Protein AF-A0A1F6AHZ8-F1 (afdb_monomer)

Radius of gyration: 19.15 Å; Cα contacts (8 Å, 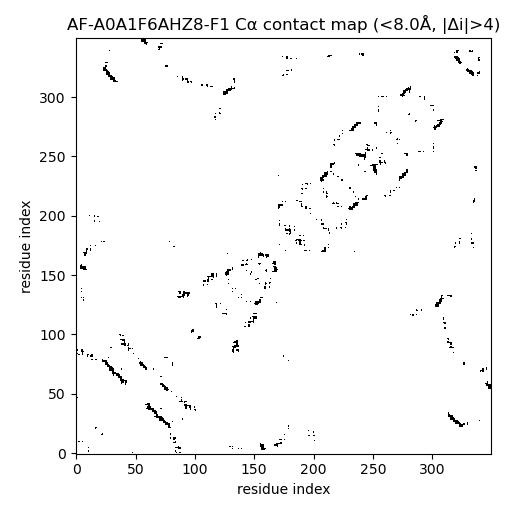|Δi|>4): 782; chains: 1; bounding box: 50×42×53 Å

Mean predicted aligned error: 3.06 Å

Sequence (350 aa):
MIEPFTDIYFQRSKYILEKEGLNPFVRAQVFLRKRPGKIFGVREALTIIETSIDLKIFALSDGDKYRSMETVLLLEGRAQDIIPLETVLLGIISAATTKANDHCDISLRDITRRTRNLVNILSGRPLYYFGARHWHYRNDAEISKAVFRGGAAAASTQVGAAVARQKPVGTIPHSLECVFAWKFGPDQAVVSSTRAFDKWIDKRIPRVALVDFRNKEIDDSLACAEAIKNLWGVRVDTAGENIMQGTKFSRGVSVSGITALRKELNKAGFSQIKIVLSSGFGNKQKLEAFVHAEKKLKMKLFDAVGVGELFSVRAATMDIVGVGANLNSLKPIAKVGREYKPNERLKKMR

Foldseek 3Di:
DCQLLFFVQLVLLLVLCVVVVFKFKFKKFKFFQDDKDFWDQQVVLVVPQDPPFDKWKWAFDGRDTDDHLAGGIIIIHILSRPSRSQLQSQQRRFAGRCCVGVVDHDDLQLLLVLLLLLVVLCVPFAEEEPASSNHNSVCLLSSLVSNVNSPHPAYRGNSSRVNVPHDHADAHDVSSLLSVCVVPNNVCSQQVSLVSCCVPPDPVHARETEQQQALPNQVSQLSNPVNPVRHQAYEFFFDQPDDHPQDDPGGGDALRNLVRSCVSCVVSVNNNHAYEYEHPSSDSVRSNVNSVSCVVVVHRSHRYYYDHDSDDISGMDMWTQWTRNDPVGTDGGTRPPSHDDDDPSIDTPD

pLDDT: mean 96.47, std 3.25, range [69.62, 98.81]

Organism: NCBI:txid1798392

Secondary structure (DSSP, 8-state):
--GGGSBHHHHHHHHHHHHTT---EEEEEEEE-S--EE--SHHHHHHTS-TTS--EEEEPPTT-EE-TT-EEEEEEEEHHHHGGGHHHHHHHHHHHHHHHHH-----HHHHHHHHHHHHHHHTTPPEEE--GGGS-GGGHHHHHHHHHHTT--EESBHHHHHTTT--------HHHHHHHHHHH-GGGHHHHHHHHHHHHS-TTS-EEEE--TTS-HHHHHHHHHHH-TTEEEEEE---TTSBPTT-SS-BSS-HHHHHHHHHHHHHTT-TT-EEEE-SSTT-HHHHHHHHHHHHHHTS---SEEEE--SS----EEEEEEEEESSGGG-EE---TT------TTPEE--

InterPro domains:
  IPR013785 Aldolase-type TIM barrel [G3DSA:3.20.20.70] (110-315)
  IPR022412 Quinolinate phosphoribosyl transferase, N-terminal [PF02749] (7-95)
  IPR036068 Nicotinate phosphoribosyltransferase-like, C-terminal [SSF51690] (117-339)
  IPR037128 Quinolinate phosphoribosyl transferase, N-terminal domain superfamily [G3DSA:3.90.1170.20] (3-90)
  IPR053190 Nicotinate phosphoribosyltransferase-like [PTHR43202] (5-341)

Solvent-accessible surface area (backbone atoms only — not comparable to full-atom values): 17831 Å² total; per-residue (Å²): 137,64,66,52,55,17,41,45,28,35,57,51,40,39,52,44,27,61,77,69,73,54,65,43,22,30,35,32,39,26,27,31,71,50,78,60,47,46,43,26,33,47,70,64,38,53,68,75,56,57,87,87,60,77,50,44,30,30,27,48,56,66,68,40,78,47,52,53,61,39,48,46,32,38,44,35,32,42,40,66,67,54,56,54,44,48,27,45,36,24,0,28,27,6,32,40,22,22,34,75,68,66,77,49,79,92,51,54,68,54,30,18,52,49,37,30,56,50,36,62,71,44,70,84,36,47,37,33,39,60,28,58,29,43,30,42,50,92,47,32,44,63,50,34,47,22,33,45,77,12,58,42,68,43,23,17,16,47,48,27,8,47,71,74,76,45,72,50,47,63,54,64,52,71,63,50,27,42,55,32,18,69,75,67,35,70,93,36,8,52,51,52,41,42,50,45,45,64,73,70,46,64,85,88,54,76,40,37,37,47,25,34,51,78,44,37,40,48,62,45,44,51,52,33,57,73,74,33,95,72,51,46,26,38,33,41,51,32,50,71,87,39,64,27,40,70,44,92,83,47,48,8,65,33,66,60,19,40,48,38,37,47,50,52,35,41,74,75,70,43,65,80,51,36,31,32,42,28,65,68,58,54,37,63,69,62,48,50,50,45,58,52,44,26,65,76,67,73,43,88,62,66,54,33,37,40,29,45,60,59,61,96,64,44,43,37,48,75,43,46,24,21,39,19,90,38,85,93,53,52,39,86,35,46,44,67,96,45,64,75,56,91,52,92,77,44,41,80,77,79

Structure (mmCIF, N/CA/C/O backbone):
data_AF-A0A1F6AHZ8-F1
#
_entry.id   AF-A0A1F6AHZ8-F1
#
loop_
_atom_site.group_PDB
_atom_site.id
_atom_site.type_symbol
_atom_site.label_atom_id
_atom_site.label_alt_id
_atom_site.label_comp_id
_atom_site.label_asym_id
_atom_site.label_entity_id
_atom_site.label_seq_id
_atom_site.pdbx_PDB_ins_code
_atom_site.Cartn_x
_atom_site.Cartn_y
_atom_site.Cartn_z
_atom_site.occupancy
_atom_site.B_iso_or_equiv
_atom_site.auth_seq_id
_atom_site.auth_comp_id
_atom_site.auth_asym_id
_atom_site.auth_atom_id
_atom_site.pdbx_PDB_model_num
ATOM 1 N N . MET A 1 1 ? 7.850 -19.076 -9.937 1.00 69.62 1 MET A N 1
ATOM 2 C CA . MET A 1 1 ? 6.606 -18.934 -9.149 1.00 69.62 1 MET A CA 1
ATOM 3 C C . MET A 1 1 ? 6.833 -17.933 -8.013 1.00 69.62 1 MET A C 1
ATOM 5 O O . MET A 1 1 ? 7.565 -18.242 -7.081 1.00 69.62 1 MET A O 1
ATOM 9 N N . ILE A 1 2 ? 6.278 -16.719 -8.122 1.00 90.75 2 ILE A N 1
ATOM 10 C CA . ILE A 1 2 ? 6.448 -15.622 -7.137 1.00 90.75 2 ILE A CA 1
ATOM 11 C C . ILE A 1 2 ? 5.321 -15.543 -6.093 1.00 90.75 2 ILE A C 1
ATOM 13 O O . ILE A 1 2 ? 5.399 -14.775 -5.135 1.00 90.75 2 ILE A O 1
ATOM 17 N N . GLU A 1 3 ? 4.263 -16.331 -6.284 1.00 93.00 3 GLU A N 1
ATOM 18 C CA . GLU A 1 3 ? 3.013 -16.239 -5.531 1.00 93.00 3 GLU A CA 1
ATOM 19 C C . GLU A 1 3 ? 3.197 -16.302 -4.001 1.00 93.00 3 GLU A C 1
ATOM 21 O O . GLU A 1 3 ? 2.678 -15.407 -3.333 1.00 93.00 3 GLU A O 1
ATOM 26 N N . PRO A 1 4 ? 4.002 -17.214 -3.413 1.00 95.56 4 PRO A N 1
ATOM 27 C CA . PRO A 1 4 ? 4.169 -17.274 -1.955 1.00 95.56 4 PRO A CA 1
ATOM 28 C C . PRO A 1 4 ? 4.782 -16.008 -1.327 1.00 95.56 4 PRO A C 1
ATOM 30 O O . PRO A 1 4 ? 4.584 -15.739 -0.138 1.00 95.56 4 PRO A O 1
ATOM 33 N N . PHE A 1 5 ? 5.514 -15.225 -2.125 1.00 96.88 5 PHE A N 1
ATOM 34 C CA . PHE A 1 5 ? 6.165 -13.971 -1.732 1.00 96.88 5 PHE A CA 1
ATOM 35 C C . PHE A 1 5 ? 5.318 -12.731 -2.032 1.00 96.88 5 PHE A C 1
ATOM 37 O O . PHE A 1 5 ? 5.720 -11.611 -1.726 1.00 96.88 5 PHE A O 1
ATOM 44 N N . THR A 1 6 ? 4.166 -12.918 -2.668 1.00 96.75 6 THR A N 1
ATOM 45 C CA . THR A 1 6 ? 3.251 -11.833 -3.007 1.00 96.75 6 THR A CA 1
ATOM 46 C C . THR A 1 6 ? 2.335 -11.555 -1.825 1.00 96.75 6 THR A C 1
ATOM 48 O O . THR A 1 6 ? 1.862 -12.478 -1.157 1.00 96.75 6 THR A O 1
ATOM 51 N N . ASP A 1 7 ? 2.069 -10.277 -1.562 1.00 97.69 7 ASP A N 1
ATOM 52 C CA . ASP A 1 7 ? 1.113 -9.880 -0.539 1.00 97.69 7 ASP A CA 1
ATOM 53 C C . ASP A 1 7 ? -0.259 -10.529 -0.814 1.00 97.69 7 ASP A C 1
ATOM 55 O O . ASP A 1 7 ? -0.811 -10.419 -1.913 1.00 97.69 7 ASP A O 1
ATOM 59 N N . ILE A 1 8 ? -0.861 -11.173 0.193 1.00 97.62 8 ILE A N 1
ATOM 60 C CA . ILE A 1 8 ? -2.091 -11.968 0.025 1.00 97.62 8 ILE A CA 1
ATOM 61 C C . ILE A 1 8 ? -3.257 -11.159 -0.553 1.00 97.62 8 ILE A C 1
ATOM 63 O O . ILE A 1 8 ? -4.143 -11.703 -1.212 1.00 97.62 8 ILE A O 1
ATOM 67 N N . TYR A 1 9 ? -3.277 -9.846 -0.320 1.00 96.44 9 TYR A N 1
ATOM 68 C CA . TYR A 1 9 ? -4.323 -8.981 -0.847 1.00 96.44 9 TYR A CA 1
ATOM 69 C C . TYR A 1 9 ? -4.266 -8.812 -2.369 1.00 96.44 9 TYR A C 1
ATOM 71 O O . TYR A 1 9 ? -5.313 -8.575 -2.968 1.00 96.44 9 TYR A O 1
ATOM 79 N N . PHE A 1 10 ? -3.115 -9.006 -3.022 1.00 97.88 10 PHE A N 1
ATOM 80 C CA . PHE A 1 10 ? -3.046 -9.028 -4.487 1.00 97.88 10 PHE A CA 1
ATOM 81 C C . PHE A 1 10 ? -3.572 -10.326 -5.077 1.00 97.88 10 PHE A C 1
ATOM 83 O O . PHE A 1 10 ? -4.322 -10.278 -6.048 1.00 97.88 10 PHE A O 1
ATOM 90 N N . GLN A 1 11 ? -3.286 -11.466 -4.444 1.00 96.88 11 GLN A N 1
ATOM 91 C CA . GLN A 1 11 ? -3.883 -12.748 -4.832 1.00 96.88 11 GLN A CA 1
ATOM 92 C C . GLN A 1 11 ? -5.412 -12.696 -4.693 1.00 96.88 11 GLN A C 1
ATOM 94 O O . GLN A 1 11 ? -6.143 -13.045 -5.616 1.00 96.88 11 GLN A O 1
ATOM 99 N N . ARG A 1 12 ? -5.910 -12.160 -3.568 1.00 97.56 12 ARG A N 1
ATOM 100 C CA . ARG A 1 12 ? -7.349 -11.929 -3.356 1.00 97.56 12 ARG A CA 1
ATOM 101 C C . ARG A 1 12 ? -7.937 -10.969 -4.385 1.00 97.56 12 ARG A C 1
ATOM 103 O O . ARG A 1 12 ? -9.046 -11.203 -4.846 1.00 97.56 12 ARG A O 1
ATOM 110 N N . SER A 1 13 ? -7.211 -9.913 -4.752 1.00 98.12 13 SER A N 1
ATOM 111 C CA . SER A 1 13 ? -7.661 -8.958 -5.770 1.00 98.12 13 SER A CA 1
ATOM 112 C C . SER A 1 13 ? -7.769 -9.614 -7.141 1.00 98.12 13 SER A C 1
ATOM 114 O O . SER A 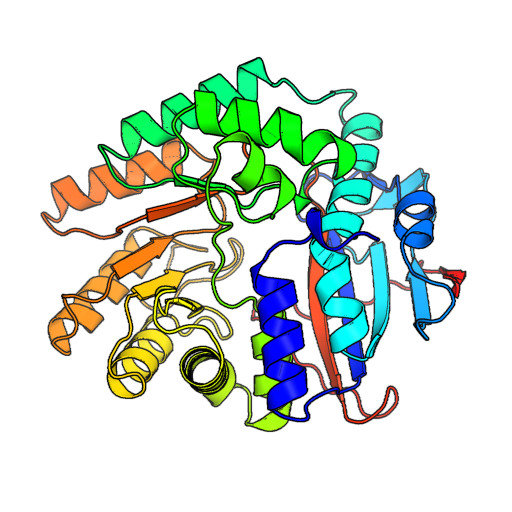1 13 ? -8.799 -9.459 -7.786 1.00 98.12 13 SER A O 1
ATOM 116 N N . LYS A 1 14 ? -6.767 -10.401 -7.555 1.00 98.00 14 LYS A N 1
ATOM 117 C CA . LYS A 1 14 ? -6.824 -11.187 -8.794 1.00 98.00 14 LYS A CA 1
ATOM 118 C C . LYS A 1 14 ? -8.045 -12.110 -8.796 1.00 98.00 14 LYS A C 1
ATOM 120 O O . LYS A 1 14 ? -8.853 -12.033 -9.711 1.00 98.00 14 LYS A O 1
ATOM 125 N N . TYR A 1 15 ? -8.240 -12.873 -7.722 1.00 98.31 15 TYR A N 1
ATOM 126 C CA . TYR A 1 15 ? -9.397 -13.756 -7.569 1.00 98.31 15 TYR A CA 1
ATOM 127 C C . TYR A 1 15 ? -10.744 -13.010 -7.633 1.00 98.31 15 TYR A C 1
ATOM 129 O O . TYR A 1 15 ? -11.668 -13.451 -8.312 1.00 98.31 15 TYR A O 1
ATOM 137 N N . ILE A 1 16 ? -10.873 -11.858 -6.963 1.00 98.75 16 ILE A N 1
ATOM 138 C CA . ILE A 1 16 ? -12.085 -11.022 -7.037 1.00 98.75 16 ILE A CA 1
ATOM 139 C C . ILE A 1 16 ? -12.333 -10.565 -8.478 1.00 98.75 16 ILE A C 1
ATOM 141 O O . ILE A 1 16 ? -13.458 -10.652 -8.962 1.00 98.75 16 ILE A O 1
ATOM 145 N N . LEU A 1 17 ? -11.293 -10.093 -9.165 1.00 98.75 17 LEU A N 1
ATOM 146 C CA . LEU A 1 17 ? -11.380 -9.631 -10.547 1.00 98.75 17 LEU A CA 1
ATOM 147 C C . LEU A 1 17 ? -11.782 -10.758 -11.509 1.00 98.75 17 LEU A C 1
ATOM 149 O O . LEU A 1 17 ? -12.622 -10.536 -12.377 1.00 98.75 17 LEU A O 1
ATOM 153 N N . GLU A 1 18 ? -11.254 -11.969 -11.324 1.00 98.50 18 GLU A N 1
ATOM 154 C CA . GLU A 1 18 ? -11.667 -13.166 -12.068 1.00 98.50 18 GLU A CA 1
ATOM 155 C C . GLU A 1 18 ? -13.155 -13.468 -11.858 1.00 98.50 18 GLU A C 1
ATOM 157 O O . GLU A 1 18 ? -13.894 -13.647 -12.826 1.00 98.50 18 GLU A O 1
ATOM 162 N N . LYS A 1 19 ? -13.622 -13.469 -10.603 1.00 98.69 19 LYS A N 1
ATOM 163 C CA . LYS A 1 19 ? -15.027 -13.754 -10.267 1.00 98.69 19 LYS A CA 1
ATOM 164 C C . LYS A 1 19 ? -16.006 -12.676 -10.724 1.00 98.69 19 LYS A C 1
ATOM 166 O O . LYS A 1 19 ? -17.166 -12.982 -10.981 1.00 98.69 19 LYS A O 1
ATOM 171 N N . GLU A 1 20 ? -15.549 -11.436 -10.839 1.00 98.56 20 GLU A N 1
ATOM 172 C CA . GLU A 1 20 ? -16.330 -10.320 -11.381 1.00 98.56 20 GLU A CA 1
ATOM 173 C C . GLU A 1 20 ? -16.220 -10.201 -12.914 1.00 98.56 20 GLU A C 1
ATOM 175 O O . GLU A 1 20 ? -16.859 -9.334 -13.507 1.00 98.56 20 GLU A O 1
ATOM 180 N N . GLY A 1 21 ? -15.429 -11.055 -13.579 1.00 98.38 21 GLY A N 1
ATOM 181 C CA . GLY A 1 21 ? -15.232 -10.997 -15.031 1.00 98.38 21 GLY A CA 1
ATOM 182 C C . GLY A 1 21 ? -14.520 -9.721 -15.495 1.00 98.38 21 GLY A C 1
ATOM 183 O O . GLY A 1 21 ? -14.748 -9.240 -16.606 1.00 98.38 21 GLY A O 1
ATOM 184 N N . LEU A 1 22 ? -13.676 -9.135 -14.641 1.00 98.69 22 LEU A N 1
ATOM 185 C CA . LEU A 1 22 ? -12.981 -7.876 -14.891 1.00 98.69 22 LEU A CA 1
ATOM 186 C C . LEU A 1 22 ? -11.496 -8.128 -15.146 1.00 98.69 22 LEU A C 1
ATOM 188 O O . LEU A 1 22 ? -10.751 -8.513 -14.250 1.00 98.69 22 LEU A O 1
ATOM 192 N N . ASN A 1 23 ? -11.038 -7.845 -16.363 1.00 98.44 23 ASN A N 1
ATOM 193 C CA . ASN A 1 23 ? -9.611 -7.843 -16.684 1.00 98.44 23 ASN A CA 1
ATOM 194 C C . ASN A 1 23 ? -9.252 -6.716 -17.671 1.00 98.44 23 ASN A C 1
ATOM 196 O O . ASN A 1 23 ? -8.854 -6.994 -18.808 1.00 98.44 23 ASN A O 1
ATOM 200 N N . PRO A 1 24 ? -9.463 -5.436 -17.307 1.00 98.69 24 PRO A N 1
ATOM 201 C CA . PRO A 1 24 ? -9.132 -4.324 -18.192 1.00 98.69 24 PRO A CA 1
ATOM 202 C C . PRO A 1 24 ? -7.620 -4.217 -18.411 1.00 98.69 24 PRO A C 1
ATOM 204 O O . PRO A 1 24 ? -6.821 -4.797 -17.673 1.00 98.69 24 PRO A O 1
ATOM 207 N N . PHE A 1 25 ? -7.228 -3.434 -19.411 1.00 98.75 25 PHE A N 1
ATOM 208 C CA . PHE A 1 25 ? -5.846 -2.999 -19.549 1.00 98.75 25 PHE A CA 1
ATOM 209 C C . PHE A 1 25 ? -5.562 -1.859 -18.577 1.00 98.75 25 PHE A C 1
ATOM 211 O O . PHE A 1 25 ? -6.404 -0.981 -18.376 1.00 98.75 25 PHE A O 1
ATOM 218 N N . VAL A 1 26 ? -4.369 -1.866 -17.995 1.00 98.75 26 VAL A N 1
ATOM 219 C CA . VAL A 1 26 ? -3.900 -0.862 -17.047 1.00 98.75 26 VAL A CA 1
ATOM 220 C C . VAL A 1 26 ? -2.526 -0.355 -17.453 1.00 98.75 26 VAL A C 1
ATOM 222 O O . VAL A 1 26 ? -1.733 -1.089 -18.041 1.00 98.75 26 VAL A O 1
ATOM 225 N N . ARG A 1 27 ? -2.246 0.897 -17.100 1.00 98.69 27 ARG A N 1
ATOM 226 C CA . ARG A 1 27 ? -0.900 1.469 -17.051 1.00 98.69 27 ARG A CA 1
ATOM 227 C C . ARG A 1 27 ? -0.522 1.614 -15.587 1.00 98.69 27 ARG A C 1
ATOM 229 O O . ARG A 1 27 ? -1.188 2.349 -14.858 1.00 98.69 27 ARG A O 1
ATOM 236 N N . ALA A 1 28 ? 0.531 0.927 -15.169 1.00 98.56 28 ALA A N 1
ATOM 237 C CA . ALA A 1 28 ? 1.093 1.021 -13.832 1.00 98.56 28 ALA A CA 1
ATOM 238 C C . ALA A 1 28 ? 2.476 1.665 -13.897 1.00 98.56 28 ALA A C 1
ATOM 240 O O . ALA A 1 28 ? 3.308 1.281 -14.719 1.00 98.56 28 ALA A O 1
ATOM 241 N N . GLN A 1 29 ? 2.720 2.651 -13.040 1.00 98.44 29 GLN A N 1
ATOM 242 C CA . GLN A 1 29 ? 4.010 3.323 -12.933 1.00 98.44 29 GLN A CA 1
ATOM 243 C C . GLN A 1 29 ? 4.694 2.936 -11.626 1.00 98.44 29 GLN A C 1
ATOM 245 O O . GLN A 1 29 ? 4.045 2.847 -10.585 1.00 98.44 29 GLN A O 1
ATOM 250 N N . VAL A 1 30 ? 6.009 2.762 -11.669 1.00 98.56 30 VAL A N 1
ATOM 251 C CA . VAL A 1 30 ? 6.863 2.542 -10.505 1.00 98.56 30 VAL A CA 1
ATOM 252 C C . VAL A 1 30 ? 7.752 3.758 -10.303 1.00 98.56 30 VAL A C 1
ATOM 254 O O . VAL A 1 30 ? 8.338 4.273 -11.253 1.00 98.56 30 VAL A O 1
ATOM 257 N N . PHE A 1 31 ? 7.873 4.212 -9.0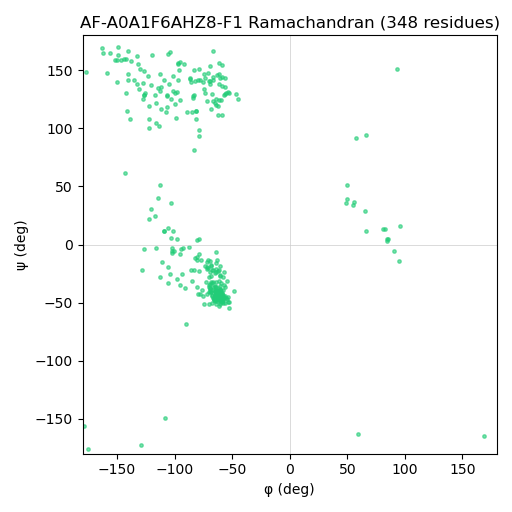61 1.00 97.62 31 PHE A N 1
ATOM 258 C CA . PHE A 1 31 ? 8.700 5.354 -8.671 1.00 97.62 31 PHE A CA 1
ATOM 259 C C . PHE A 1 31 ? 9.238 5.169 -7.252 1.00 97.62 31 PHE A C 1
ATOM 261 O O . PHE A 1 31 ? 8.722 4.373 -6.468 1.00 97.62 31 PHE A O 1
ATOM 268 N N . LEU A 1 32 ? 10.265 5.941 -6.897 1.00 96.12 32 LEU A N 1
ATOM 269 C CA . LEU A 1 32 ? 10.783 6.007 -5.532 1.00 96.12 32 LEU A CA 1
ATOM 270 C C . LEU A 1 32 ? 10.380 7.334 -4.898 1.00 96.12 32 LEU A C 1
ATOM 272 O O . LEU A 1 32 ? 10.613 8.406 -5.457 1.00 96.12 32 LEU A O 1
ATOM 276 N N . ARG A 1 33 ? 9.769 7.279 -3.712 1.00 87.44 33 ARG A N 1
ATOM 277 C CA . ARG A 1 33 ? 9.143 8.462 -3.090 1.00 87.44 33 ARG A CA 1
ATOM 278 C C . ARG A 1 33 ? 10.135 9.520 -2.621 1.00 87.44 33 ARG A C 1
ATOM 280 O O . ARG A 1 33 ? 9.812 10.704 -2.601 1.00 87.44 33 ARG A O 1
ATOM 287 N N . LYS A 1 34 ? 11.311 9.097 -2.162 1.00 89.06 34 LYS A N 1
ATOM 288 C CA . LYS A 1 34 ? 12.288 9.941 -1.464 1.00 89.06 34 LYS A CA 1
ATOM 289 C C . LYS A 1 34 ? 13.700 9.590 -1.905 1.00 89.06 34 LYS A C 1
ATOM 291 O O . LYS A 1 34 ? 13.921 8.508 -2.439 1.00 89.06 34 LYS A O 1
ATOM 296 N N . ARG A 1 35 ? 14.637 10.478 -1.545 1.00 92.50 35 ARG A N 1
ATOM 297 C CA . ARG A 1 35 ? 16.088 10.326 -1.714 1.00 92.50 35 ARG A CA 1
ATOM 298 C C . ARG A 1 35 ? 16.432 10.108 -3.192 1.00 92.50 35 ARG A C 1
ATOM 300 O O . ARG A 1 35 ? 16.424 8.966 -3.628 1.00 92.50 35 ARG A O 1
ATOM 307 N N . PRO A 1 36 ? 16.713 11.155 -3.983 1.00 95.00 36 PRO A N 1
ATOM 308 C CA . PRO A 1 36 ? 17.213 10.960 -5.345 1.00 95.00 36 PRO A CA 1
ATOM 309 C C . PRO A 1 36 ? 18.520 10.151 -5.333 1.00 95.00 36 PRO A C 1
ATOM 311 O O . PRO A 1 36 ? 19.234 10.118 -4.324 1.00 95.00 36 PRO A O 1
ATOM 314 N N . GLY A 1 37 ? 18.817 9.458 -6.427 1.00 97.12 37 GLY A N 1
ATOM 315 C CA . GLY A 1 37 ? 19.952 8.538 -6.506 1.00 97.12 37 GLY A CA 1
ATOM 316 C C . GLY A 1 37 ? 20.073 7.903 -7.883 1.00 97.12 37 GLY A C 1
ATOM 317 O O . GLY A 1 37 ? 19.583 8.461 -8.861 1.00 97.12 37 GLY A O 1
ATOM 318 N N . LYS A 1 38 ? 20.717 6.741 -7.962 1.00 98.19 38 LYS A N 1
ATOM 319 C CA . LYS A 1 38 ? 20.752 5.890 -9.158 1.00 98.19 38 LYS A CA 1
ATOM 320 C C . LYS A 1 38 ? 19.841 4.677 -8.979 1.00 98.19 38 LYS A C 1
ATOM 322 O O . LYS A 1 38 ? 19.817 4.112 -7.892 1.00 98.19 38 LYS A O 1
ATOM 327 N N . ILE A 1 39 ? 19.089 4.288 -10.000 1.00 98.25 39 ILE A N 1
ATOM 328 C CA . ILE A 1 39 ? 18.200 3.121 -9.941 1.00 98.25 39 ILE A CA 1
ATOM 329 C C . ILE A 1 39 ? 19.000 1.831 -10.148 1.00 98.25 39 ILE A C 1
ATOM 331 O O . ILE A 1 39 ? 19.921 1.811 -10.957 1.00 98.25 39 ILE A O 1
ATOM 335 N N . PHE A 1 40 ? 18.667 0.764 -9.424 1.00 98.25 40 PHE A N 1
ATOM 336 C CA . PHE A 1 40 ? 19.261 -0.563 -9.612 1.00 98.25 40 PHE A CA 1
ATOM 337 C C . PHE A 1 40 ? 18.225 -1.669 -9.392 1.00 98.25 40 PHE A C 1
ATOM 339 O O . PHE A 1 40 ? 17.227 -1.465 -8.697 1.00 98.25 40 PHE A O 1
ATOM 346 N N . GLY A 1 41 ? 18.501 -2.857 -9.934 1.00 97.62 41 GLY A N 1
ATOM 347 C CA . GLY A 1 41 ? 17.644 -4.033 -9.800 1.00 97.62 41 GLY A CA 1
ATOM 348 C C . GLY A 1 41 ? 16.509 -4.080 -10.818 1.00 97.62 41 GLY A C 1
ATOM 349 O O . GLY A 1 41 ? 15.696 -4.993 -10.753 1.00 97.62 41 GLY A O 1
ATOM 350 N N . VAL A 1 42 ? 16.446 -3.149 -11.777 1.00 97.75 42 VAL A N 1
ATOM 351 C CA . VAL A 1 42 ? 15.427 -3.160 -12.835 1.00 97.75 42 VAL A CA 1
ATOM 352 C C . VAL A 1 42 ? 15.586 -4.414 -13.682 1.00 97.75 42 VAL A C 1
ATOM 354 O O . VAL A 1 42 ? 14.610 -5.119 -13.903 1.00 97.75 42 VAL A O 1
ATOM 357 N N . ARG A 1 43 ? 16.813 -4.750 -14.105 1.00 96.38 43 ARG A N 1
ATOM 358 C CA . ARG A 1 43 ? 17.055 -5.953 -14.918 1.00 96.38 43 ARG A CA 1
ATOM 359 C C . ARG A 1 43 ? 16.605 -7.231 -14.213 1.00 96.38 43 ARG A C 1
ATOM 361 O O . ARG A 1 43 ? 15.911 -8.033 -14.825 1.00 96.38 43 ARG A O 1
ATOM 368 N N . GLU A 1 44 ? 16.952 -7.401 -12.937 1.00 97.12 44 GLU A N 1
ATOM 369 C CA . GLU A 1 44 ? 16.495 -8.549 -12.139 1.00 97.12 44 GLU A CA 1
ATOM 370 C C . GLU A 1 44 ? 14.973 -8.527 -11.939 1.00 97.12 44 GLU A C 1
ATOM 372 O O . GLU A 1 44 ? 14.313 -9.552 -12.054 1.00 97.12 44 GLU A O 1
ATOM 377 N N . ALA A 1 45 ? 14.378 -7.359 -11.703 1.00 96.75 45 ALA A N 1
ATOM 378 C CA . ALA A 1 45 ? 12.937 -7.240 -11.519 1.00 96.75 45 ALA A CA 1
ATOM 379 C C . ALA A 1 45 ? 12.132 -7.554 -12.791 1.00 96.75 45 ALA A C 1
ATOM 381 O O . ALA A 1 45 ? 10.960 -7.906 -12.699 1.00 96.75 45 ALA A O 1
ATOM 382 N N . LEU A 1 46 ? 12.734 -7.456 -13.978 1.00 95.56 46 LEU A N 1
ATOM 383 C CA . LEU A 1 46 ? 12.086 -7.869 -15.223 1.00 95.56 46 LEU A CA 1
ATOM 384 C C . LEU A 1 46 ? 12.199 -9.378 -15.481 1.00 95.56 46 LEU A C 1
ATOM 386 O O . LEU A 1 46 ? 11.354 -9.921 -16.187 1.00 95.56 46 LEU A O 1
ATOM 390 N N . THR A 1 47 ? 13.176 -10.082 -14.895 1.00 93.69 47 THR A N 1
ATOM 391 C CA . THR A 1 47 ? 13.353 -11.533 -15.127 1.00 93.69 47 THR A CA 1
ATOM 392 C C . THR A 1 47 ? 12.296 -12.382 -14.423 1.00 93.69 47 THR A C 1
ATOM 394 O O . THR A 1 47 ? 12.091 -13.533 -14.799 1.00 93.69 47 THR A O 1
ATOM 397 N N . ILE A 1 48 ? 11.602 -11.828 -13.421 1.00 91.38 48 ILE A N 1
ATOM 398 C CA . ILE A 1 48 ? 10.483 -12.507 -12.749 1.00 91.38 48 ILE A CA 1
ATOM 399 C C . ILE A 1 48 ? 9.184 -12.480 -13.567 1.00 91.38 48 ILE A C 1
ATOM 401 O O . ILE A 1 48 ? 8.239 -13.184 -13.214 1.00 91.38 48 ILE A O 1
ATOM 405 N N . ILE A 1 49 ? 9.111 -11.649 -14.611 1.00 92.12 49 ILE A N 1
ATOM 406 C CA . ILE A 1 49 ? 7.930 -11.528 -15.465 1.00 92.12 49 ILE A CA 1
ATOM 407 C C . ILE A 1 49 ? 7.972 -12.673 -16.470 1.00 92.12 49 ILE A C 1
ATOM 409 O O . ILE A 1 49 ? 8.867 -12.739 -17.312 1.00 92.12 49 ILE A O 1
ATOM 413 N N . GLU A 1 50 ? 7.003 -13.580 -16.379 1.00 85.94 50 GLU A N 1
ATOM 414 C CA . GLU A 1 50 ? 6.932 -14.735 -17.270 1.00 85.94 50 GLU A CA 1
ATOM 415 C C . GLU A 1 50 ? 6.802 -14.297 -18.737 1.00 85.94 50 GLU A C 1
ATOM 417 O O . GLU A 1 50 ? 6.136 -13.314 -19.086 1.00 85.94 50 GLU A O 1
ATOM 422 N N . THR A 1 51 ? 7.445 -15.045 -19.632 1.00 82.81 51 THR A N 1
ATOM 423 C CA . THR A 1 51 ? 7.425 -14.759 -21.073 1.00 82.81 51 THR A CA 1
ATOM 424 C C . THR A 1 51 ? 6.025 -14.905 -21.670 1.00 82.81 51 THR A C 1
ATOM 426 O O . THR A 1 51 ? 5.718 -14.230 -22.646 1.00 82.81 51 THR A O 1
ATOM 429 N N . SER A 1 52 ? 5.152 -15.705 -21.057 1.00 83.06 52 SER A N 1
ATOM 430 C CA . SER A 1 52 ? 3.736 -15.858 -21.419 1.00 83.06 52 SER A CA 1
ATOM 431 C C . SER A 1 52 ? 2.890 -14.605 -21.162 1.00 83.06 52 SER A C 1
ATOM 433 O O . SER A 1 52 ? 1.838 -14.452 -21.776 1.00 83.06 52 SER A O 1
ATOM 435 N N . ILE A 1 53 ? 3.331 -13.705 -20.278 1.00 89.06 53 ILE A N 1
ATOM 436 C CA . ILE A 1 53 ? 2.580 -12.500 -19.923 1.00 89.06 53 ILE A CA 1
ATOM 437 C C . ILE A 1 53 ? 2.879 -11.393 -20.936 1.00 89.06 53 ILE A C 1
ATOM 439 O O . ILE A 1 53 ? 4.000 -10.887 -20.990 1.00 89.06 53 ILE A O 1
ATOM 443 N N . ASP A 1 54 ? 1.878 -10.981 -21.710 1.00 92.44 54 ASP A N 1
ATOM 444 C CA . ASP A 1 54 ? 2.005 -9.900 -22.692 1.00 92.44 54 ASP A CA 1
ATOM 445 C C . ASP A 1 54 ? 1.943 -8.512 -22.025 1.00 92.44 54 ASP A C 1
ATOM 447 O O . ASP A 1 54 ? 0.865 -7.960 -21.786 1.00 92.44 54 ASP A O 1
ATOM 451 N N . LEU A 1 55 ? 3.117 -7.958 -21.697 1.00 95.62 55 LEU A N 1
ATOM 452 C CA . LEU A 1 55 ? 3.277 -6.609 -21.145 1.00 95.62 55 LEU A CA 1
ATOM 453 C C . LEU A 1 55 ? 4.156 -5.746 -22.050 1.00 95.62 55 LEU A C 1
ATOM 455 O O . LEU A 1 55 ? 5.243 -6.170 -22.450 1.00 95.62 55 LEU A O 1
ATOM 459 N N . LYS A 1 56 ? 3.752 -4.487 -22.249 1.00 97.69 56 LYS A N 1
ATOM 460 C CA . LYS A 1 56 ? 4.659 -3.427 -22.707 1.00 97.69 56 LYS A CA 1
ATOM 461 C C . LYS A 1 56 ? 5.410 -2.869 -21.511 1.00 97.69 56 LYS A C 1
ATOM 463 O O . LYS A 1 56 ? 4.795 -2.492 -20.511 1.00 97.69 56 LYS A O 1
ATOM 468 N N . ILE A 1 57 ? 6.733 -2.808 -21.617 1.00 98.06 57 ILE A N 1
ATOM 469 C CA . ILE A 1 57 ? 7.597 -2.440 -20.494 1.00 98.06 57 ILE A CA 1
ATOM 470 C C . ILE A 1 57 ? 8.524 -1.313 -20.920 1.00 98.06 57 ILE A C 1
ATOM 472 O O . ILE A 1 57 ? 9.283 -1.453 -21.878 1.00 98.06 57 ILE A O 1
ATOM 476 N N . PHE A 1 58 ? 8.516 -0.216 -20.166 1.00 98.50 58 PHE A N 1
ATOM 477 C CA . PHE A 1 58 ? 9.441 0.900 -20.352 1.00 98.50 58 PHE A CA 1
ATOM 478 C C . PHE A 1 58 ? 10.158 1.187 -19.044 1.00 98.50 58 PHE A C 1
ATOM 480 O O . PHE A 1 58 ? 9.502 1.321 -18.019 1.00 98.50 58 PHE A O 1
ATOM 487 N N . ALA A 1 59 ? 11.481 1.306 -19.044 1.00 98.44 59 ALA A N 1
ATOM 488 C CA . ALA A 1 59 ? 12.218 1.527 -17.804 1.00 98.44 59 ALA A CA 1
ATOM 489 C C . ALA A 1 59 ? 13.456 2.405 -17.987 1.00 98.44 59 ALA A C 1
ATOM 491 O O . ALA A 1 59 ? 14.003 2.533 -19.084 1.00 98.44 59 ALA A O 1
ATOM 492 N N . LEU A 1 60 ? 13.918 2.995 -16.889 1.00 98.44 60 LEU A N 1
ATOM 493 C CA . LEU A 1 60 ? 15.301 3.438 -16.777 1.00 98.44 60 LEU A CA 1
ATOM 494 C C . LEU A 1 60 ? 16.226 2.214 -16.718 1.00 98.44 60 LEU A C 1
ATOM 496 O O . LEU A 1 60 ? 15.826 1.128 -16.298 1.00 98.44 60 LEU A O 1
ATOM 500 N N . SER A 1 61 ? 17.471 2.384 -17.152 1.00 97.88 61 SER A N 1
ATOM 501 C CA . SER A 1 61 ? 18.503 1.352 -17.032 1.00 97.88 61 SER A CA 1
ATOM 502 C C . SER A 1 61 ? 19.143 1.387 -15.645 1.00 97.88 61 SER A C 1
ATOM 504 O O . SER A 1 61 ? 19.259 2.450 -15.034 1.00 97.88 61 SER A O 1
ATOM 506 N N . ASP A 1 62 ? 19.604 0.235 -15.153 1.00 98.25 62 ASP A N 1
ATOM 507 C CA . ASP A 1 62 ? 20.395 0.191 -13.919 1.00 98.25 62 ASP A CA 1
ATOM 508 C C . ASP A 1 62 ? 21.599 1.149 -14.024 1.00 98.25 62 ASP A C 1
ATOM 510 O O . ASP A 1 62 ? 22.323 1.154 -15.020 1.00 98.25 62 ASP A O 1
ATOM 514 N N . GLY A 1 63 ? 21.797 1.982 -13.001 1.00 98.12 63 GLY A N 1
ATOM 515 C CA . GLY A 1 63 ? 22.792 3.055 -12.958 1.00 98.12 63 GLY A CA 1
ATOM 516 C C . GLY A 1 63 ? 22.274 4.443 -13.363 1.00 98.12 63 GLY A C 1
ATOM 517 O O . GLY A 1 63 ? 22.935 5.439 -13.044 1.00 98.12 63 GLY A O 1
ATOM 518 N N . ASP A 1 64 ? 21.097 4.547 -13.989 1.00 98.44 64 ASP A N 1
ATOM 519 C CA . ASP A 1 64 ? 20.496 5.835 -14.352 1.00 98.44 64 ASP A CA 1
ATOM 520 C C . ASP A 1 64 ? 20.091 6.635 -13.112 1.00 98.44 64 ASP A C 1
ATOM 522 O O . ASP A 1 64 ? 19.558 6.100 -12.139 1.00 98.44 64 ASP A O 1
ATOM 526 N N . LYS A 1 65 ? 20.289 7.958 -13.151 1.00 98.19 65 LYS A N 1
ATOM 527 C CA . LYS A 1 65 ? 19.831 8.848 -12.074 1.00 98.19 65 LYS A CA 1
ATOM 528 C C . LYS A 1 65 ? 18.301 8.946 -12.060 1.00 98.19 65 LYS A C 1
ATOM 530 O O . LYS A 1 65 ? 17.705 9.098 -13.126 1.00 98.19 65 LYS A O 1
ATOM 535 N N . TYR A 1 66 ? 17.697 8.969 -10.875 1.00 97.81 66 TYR A N 1
ATOM 536 C CA . TYR A 1 66 ? 16.278 9.264 -10.662 1.00 97.81 66 TYR A CA 1
ATOM 537 C C . TYR A 1 66 ? 16.085 10.396 -9.639 1.00 97.81 66 TYR A C 1
ATOM 539 O O . TYR A 1 66 ? 16.870 10.560 -8.695 1.00 97.81 66 TYR A O 1
ATOM 547 N N . ARG A 1 67 ? 15.012 11.169 -9.806 1.00 96.62 67 ARG A N 1
ATOM 548 C CA . ARG A 1 67 ? 14.503 12.162 -8.852 1.00 96.62 67 ARG A CA 1
ATOM 549 C C . ARG A 1 67 ? 13.373 11.563 -8.015 1.00 96.62 67 ARG A C 1
ATOM 551 O O . ARG A 1 67 ? 12.684 10.642 -8.443 1.00 96.62 67 ARG A O 1
ATOM 558 N N . SER A 1 68 ? 13.148 12.103 -6.817 1.00 94.12 68 SER A N 1
ATOM 559 C CA . SER A 1 68 ? 11.993 11.714 -5.996 1.00 94.12 68 SER A CA 1
ATOM 560 C C . SER A 1 68 ? 10.702 11.842 -6.806 1.00 94.12 68 SER A C 1
ATOM 562 O O . SER A 1 68 ? 10.449 12.894 -7.391 1.00 94.12 68 SER A O 1
ATOM 564 N N . MET A 1 69 ? 9.880 10.793 -6.795 1.00 93.44 69 MET A N 1
ATOM 565 C CA . MET A 1 69 ? 8.609 10.706 -7.521 1.00 93.44 69 MET A CA 1
ATOM 566 C C . MET A 1 69 ? 8.727 10.706 -9.056 1.00 93.44 69 MET A C 1
ATOM 568 O O . MET A 1 69 ? 7.707 10.856 -9.725 1.00 93.44 69 MET A O 1
ATOM 572 N N . GLU A 1 70 ? 9.927 10.549 -9.619 1.00 96.56 70 GLU A N 1
ATOM 573 C CA . GLU A 1 70 ? 10.113 10.288 -11.050 1.00 96.56 70 GLU A CA 1
ATOM 574 C C . GLU A 1 70 ? 9.722 8.838 -11.358 1.00 96.56 70 GLU A C 1
ATOM 576 O O . GLU A 1 70 ? 10.135 7.917 -10.649 1.00 96.56 70 GLU A O 1
ATOM 581 N N . THR A 1 71 ? 8.940 8.631 -12.419 1.00 98.25 71 THR A N 1
ATOM 582 C CA . THR A 1 71 ? 8.632 7.288 -12.922 1.00 98.25 71 THR A CA 1
ATOM 583 C C . THR A 1 71 ? 9.913 6.636 -13.427 1.00 98.25 71 THR A C 1
ATOM 585 O O . THR A 1 71 ? 10.560 7.173 -14.321 1.00 98.25 71 THR A O 1
ATOM 588 N N . VAL A 1 72 ? 10.276 5.482 -12.870 1.00 98.44 72 VAL A N 1
ATOM 589 C CA . VAL A 1 72 ? 11.479 4.718 -13.244 1.00 98.44 72 VAL A CA 1
ATOM 590 C C . VAL A 1 72 ? 11.160 3.468 -14.059 1.00 98.44 72 VAL A C 1
ATOM 592 O O . VAL A 1 72 ? 12.036 2.941 -14.738 1.00 98.44 72 VAL A O 1
ATOM 595 N N . LEU A 1 73 ? 9.916 2.993 -13.996 1.00 98.50 73 LEU A N 1
ATOM 596 C CA . LEU A 1 73 ? 9.417 1.843 -14.744 1.00 98.50 73 LEU A CA 1
ATOM 597 C C . LEU A 1 73 ? 7.919 2.030 -15.010 1.00 98.50 73 LEU A C 1
ATOM 599 O O . LEU A 1 73 ? 7.182 2.506 -14.151 1.00 98.50 73 LEU A O 1
ATOM 603 N N . LEU A 1 74 ? 7.481 1.660 -16.205 1.00 98.38 74 LEU A N 1
ATOM 604 C CA . LEU A 1 74 ? 6.104 1.679 -16.667 1.00 98.38 74 LEU A CA 1
ATOM 605 C C . LEU A 1 74 ? 5.755 0.289 -17.199 1.00 98.38 74 LEU A C 1
ATOM 607 O O . LEU A 1 74 ? 6.482 -0.256 -18.032 1.00 98.38 74 LEU A O 1
ATOM 611 N N . LEU A 1 75 ? 4.646 -0.260 -16.719 1.00 98.38 75 LEU A N 1
ATOM 612 C CA . LEU A 1 75 ? 4.080 -1.530 -17.156 1.00 98.38 75 LEU A CA 1
ATOM 613 C C . LEU A 1 75 ? 2.705 -1.263 -17.760 1.00 98.38 75 LEU A C 1
ATOM 615 O O . LEU A 1 75 ? 1.866 -0.623 -17.123 1.00 98.38 75 LEU A O 1
ATOM 619 N N . GLU A 1 76 ? 2.458 -1.765 -18.964 1.00 98.50 76 GLU A N 1
ATOM 620 C CA . GLU A 1 76 ? 1.137 -1.715 -19.585 1.00 98.50 76 GLU A CA 1
ATOM 621 C C . GLU A 1 76 ? 0.690 -3.103 -20.029 1.00 98.50 76 GLU A C 1
ATOM 623 O O . GLU A 1 76 ? 1.413 -3.800 -20.737 1.00 98.50 76 GLU A O 1
ATOM 628 N N . GLY A 1 77 ? -0.513 -3.500 -19.629 1.00 98.12 77 GLY A N 1
ATOM 629 C CA . GLY A 1 77 ? -1.031 -4.840 -19.884 1.00 98.12 77 GLY A CA 1
ATOM 630 C C . GLY A 1 77 ? -2.303 -5.108 -19.096 1.00 98.12 77 GLY A C 1
ATOM 631 O O . GLY A 1 77 ? -2.938 -4.179 -18.597 1.00 98.12 77 GLY A O 1
ATOM 632 N N . ARG A 1 78 ? -2.707 -6.372 -18.996 1.00 98.31 78 ARG A N 1
ATOM 633 C CA . ARG A 1 78 ? -3.921 -6.763 -18.270 1.00 98.31 78 ARG A CA 1
ATOM 634 C C . ARG A 1 78 ? -3.754 -6.574 -16.759 1.00 98.31 78 ARG A C 1
ATOM 636 O O . ARG A 1 78 ? -2.709 -6.878 -16.186 1.00 98.31 78 ARG A O 1
ATOM 643 N N . ALA A 1 79 ? -4.811 -6.106 -16.096 1.00 98.38 79 ALA A N 1
ATOM 644 C CA . ALA A 1 79 ? -4.807 -5.851 -14.656 1.00 98.38 79 ALA A CA 1
ATOM 645 C C . ALA A 1 79 ? -4.421 -7.095 -13.839 1.00 98.38 79 ALA A C 1
ATOM 647 O O . ALA A 1 79 ? -3.605 -7.003 -12.923 1.00 98.38 79 ALA A O 1
ATOM 648 N N . GLN A 1 80 ? -4.979 -8.258 -14.186 1.00 97.56 80 GLN A N 1
ATOM 649 C CA . GLN A 1 80 ? -4.741 -9.509 -13.457 1.00 97.56 80 GLN A CA 1
ATOM 650 C C . GLN A 1 80 ? -3.304 -10.037 -13.591 1.00 97.56 80 GLN A C 1
ATOM 652 O O . GLN A 1 80 ? -2.881 -10.838 -12.755 1.00 97.56 80 GLN A O 1
ATOM 657 N N . ASP A 1 81 ? -2.560 -9.554 -14.586 1.00 96.94 81 ASP A N 1
ATOM 658 C CA . ASP A 1 81 ? -1.167 -9.922 -14.825 1.00 96.94 81 ASP A CA 1
ATOM 659 C C . ASP A 1 81 ? -0.194 -8.992 -14.095 1.00 96.94 81 ASP A C 1
ATOM 661 O O . ASP A 1 81 ? 0.814 -9.442 -13.563 1.00 96.94 81 ASP A O 1
ATOM 665 N N . ILE A 1 82 ? -0.506 -7.693 -14.022 1.00 97.50 82 ILE A N 1
ATOM 666 C CA . ILE A 1 82 ? 0.360 -6.691 -13.380 1.00 97.50 82 ILE A CA 1
ATOM 667 C C . ILE A 1 82 ? 0.211 -6.701 -11.855 1.00 97.50 82 ILE A C 1
ATOM 669 O O . ILE A 1 82 ? 1.208 -6.617 -11.138 1.00 97.50 82 ILE A O 1
ATOM 673 N N . ILE A 1 83 ? -1.020 -6.799 -11.342 1.00 97.31 83 ILE A N 1
ATOM 674 C CA . ILE A 1 83 ? -1.313 -6.647 -9.907 1.00 97.31 83 ILE A CA 1
ATOM 675 C C . ILE A 1 83 ? -0.499 -7.616 -9.021 1.00 97.31 83 ILE A C 1
ATOM 677 O O . ILE A 1 83 ? 0.072 -7.160 -8.029 1.00 97.31 83 ILE A O 1
ATOM 681 N N . PRO A 1 84 ? -0.382 -8.921 -9.339 1.00 96.25 84 PRO A N 1
ATOM 682 C CA . PRO A 1 84 ? 0.388 -9.856 -8.516 1.00 96.25 84 PRO A CA 1
ATOM 683 C C . PRO A 1 84 ? 1.907 -9.629 -8.531 1.00 96.25 84 PRO A C 1
ATOM 685 O O . PRO A 1 84 ? 2.592 -10.111 -7.635 1.00 96.25 84 PRO A O 1
ATOM 688 N N . LEU A 1 85 ? 2.454 -8.907 -9.517 1.00 96.50 85 LEU A N 1
ATOM 689 C CA . LEU A 1 85 ? 3.903 -8.682 -9.621 1.00 96.50 85 LEU A CA 1
ATOM 690 C C . LEU A 1 85 ? 4.426 -7.710 -8.555 1.00 96.50 85 LEU A C 1
ATOM 692 O O . LEU A 1 85 ? 5.620 -7.711 -8.255 1.00 96.50 85 LEU A O 1
ATOM 696 N N . GLU A 1 86 ? 3.544 -6.880 -7.988 1.00 97.50 86 GLU A N 1
ATOM 697 C CA . GLU A 1 86 ? 3.907 -5.685 -7.227 1.00 97.50 86 GLU A CA 1
ATOM 698 C C . GLU A 1 86 ? 4.908 -5.957 -6.101 1.00 97.50 86 GLU A C 1
ATOM 700 O O . GLU A 1 86 ? 5.966 -5.333 -6.053 1.00 97.50 86 GLU A O 1
ATOM 705 N N . THR A 1 87 ? 4.607 -6.894 -5.199 1.00 97.75 87 THR A N 1
ATOM 706 C CA . THR A 1 87 ? 5.431 -7.121 -4.004 1.00 97.75 87 THR A CA 1
ATOM 707 C C . THR A 1 87 ? 6.864 -7.501 -4.373 1.00 97.75 87 THR A C 1
ATOM 709 O O . THR A 1 87 ? 7.817 -6.928 -3.846 1.00 97.75 87 THR A O 1
ATOM 712 N N . VAL A 1 88 ? 7.028 -8.444 -5.301 1.00 98.06 88 VAL A N 1
ATOM 713 C CA . VAL A 1 88 ? 8.343 -8.991 -5.655 1.00 98.06 88 VAL A CA 1
ATOM 714 C C . VAL A 1 88 ? 9.133 -8.008 -6.512 1.00 98.06 88 VAL A C 1
ATOM 716 O O . VAL A 1 88 ? 10.303 -7.752 -6.223 1.00 98.06 88 VAL A O 1
ATOM 719 N N . LEU A 1 89 ? 8.483 -7.400 -7.506 1.00 97.69 89 LEU A N 1
ATOM 720 C CA . LEU A 1 89 ? 9.090 -6.408 -8.390 1.00 97.69 89 LEU A CA 1
ATOM 721 C C . LEU A 1 89 ? 9.613 -5.206 -7.594 1.00 97.69 89 LEU A C 1
ATOM 723 O O . LEU A 1 89 ? 10.773 -4.812 -7.738 1.00 97.69 89 LEU A O 1
ATOM 727 N N . LEU A 1 90 ? 8.781 -4.646 -6.708 1.00 98.06 90 LEU A N 1
ATOM 728 C CA . LEU A 1 90 ? 9.172 -3.512 -5.871 1.00 98.06 90 LEU A CA 1
ATOM 729 C C . LEU A 1 90 ? 10.258 -3.891 -4.865 1.00 98.06 90 LEU A C 1
ATOM 731 O O . LEU A 1 90 ? 11.152 -3.081 -4.610 1.00 98.06 90 LEU A O 1
ATOM 735 N N . GLY A 1 91 ? 10.210 -5.109 -4.322 1.00 97.31 91 GLY A N 1
ATOM 736 C CA . GLY A 1 91 ? 11.196 -5.609 -3.372 1.00 97.31 91 GLY A CA 1
ATOM 737 C C . GLY A 1 91 ? 12.606 -5.684 -3.959 1.00 97.31 91 GLY A C 1
ATOM 738 O O . GLY A 1 91 ? 13.560 -5.215 -3.333 1.00 97.31 91 GLY A O 1
ATOM 739 N N . ILE A 1 92 ? 12.732 -6.201 -5.187 1.00 98.00 92 ILE A N 1
ATOM 740 C CA . ILE A 1 92 ? 14.007 -6.281 -5.919 1.00 98.00 92 ILE A CA 1
ATOM 741 C C . ILE A 1 92 ? 14.577 -4.877 -6.160 1.00 98.00 92 ILE A C 1
ATOM 743 O O . ILE A 1 92 ? 15.708 -4.593 -5.756 1.00 98.00 92 ILE A O 1
ATOM 747 N N . ILE A 1 93 ? 13.778 -3.977 -6.748 1.00 98.19 93 ILE A N 1
ATOM 748 C CA . ILE A 1 93 ? 14.212 -2.607 -7.062 1.00 98.19 93 ILE A CA 1
ATOM 749 C C . ILE A 1 93 ? 14.596 -1.856 -5.782 1.00 98.19 93 ILE A C 1
ATOM 751 O O . ILE A 1 93 ? 15.657 -1.231 -5.726 1.00 98.19 93 ILE A O 1
ATOM 755 N N . SER A 1 94 ? 13.767 -1.938 -4.735 1.00 96.94 94 SER A N 1
ATOM 756 C CA . SER A 1 94 ? 14.014 -1.259 -3.456 1.00 96.94 94 SER A CA 1
ATOM 757 C C . SER A 1 94 ? 15.313 -1.734 -2.811 1.00 96.94 94 SER A C 1
ATOM 759 O O . SER A 1 94 ? 16.121 -0.910 -2.379 1.00 96.94 94 SER A O 1
ATOM 761 N N . ALA A 1 95 ? 15.543 -3.048 -2.766 1.00 96.06 95 ALA A N 1
ATOM 762 C CA . ALA A 1 95 ? 16.726 -3.624 -2.139 1.00 96.06 95 ALA A CA 1
ATOM 763 C C . ALA A 1 95 ? 18.008 -3.273 -2.898 1.00 96.06 95 ALA A C 1
ATOM 765 O O . ALA A 1 95 ? 18.948 -2.751 -2.296 1.00 96.06 95 ALA A O 1
ATOM 766 N N . ALA A 1 96 ? 18.032 -3.495 -4.215 1.00 97.12 96 ALA A N 1
ATOM 767 C CA . ALA A 1 96 ? 19.199 -3.205 -5.041 1.00 97.12 96 ALA A CA 1
ATOM 768 C C . ALA A 1 96 ? 19.526 -1.704 -5.041 1.00 97.12 96 ALA A C 1
ATOM 770 O O . ALA A 1 96 ? 20.672 -1.311 -4.810 1.00 97.12 96 ALA A O 1
ATOM 771 N N . THR A 1 97 ? 18.509 -0.853 -5.209 1.00 97.38 97 THR A N 1
ATOM 772 C CA . THR A 1 97 ? 18.676 0.607 -5.196 1.00 97.38 97 THR A CA 1
ATOM 773 C C . THR A 1 97 ? 19.153 1.109 -3.835 1.00 97.38 97 THR A C 1
ATOM 775 O O . THR A 1 97 ? 20.040 1.961 -3.774 1.00 97.38 97 THR A O 1
ATOM 778 N N . THR A 1 98 ? 18.621 0.573 -2.732 1.00 95.88 98 THR A N 1
ATOM 779 C CA . THR A 1 98 ? 19.074 0.934 -1.378 1.00 95.88 98 THR A CA 1
ATOM 780 C C . THR A 1 98 ? 20.525 0.527 -1.161 1.00 95.88 98 THR A C 1
ATOM 782 O O . THR A 1 98 ? 21.336 1.376 -0.802 1.00 95.88 98 THR A O 1
ATOM 785 N N . LYS A 1 99 ? 20.883 -0.731 -1.442 1.00 95.75 99 LYS A N 1
ATOM 786 C CA . LYS A 1 99 ? 22.242 -1.245 -1.234 1.00 95.75 99 LYS A CA 1
ATOM 787 C C . LYS A 1 99 ? 23.285 -0.451 -2.019 1.00 95.75 99 LYS A C 1
ATOM 789 O O . LYS A 1 99 ? 24.323 -0.094 -1.468 1.00 95.75 99 LYS A O 1
ATOM 794 N N . ALA A 1 100 ? 22.996 -0.141 -3.281 1.00 96.62 100 ALA A N 1
ATOM 795 C CA . ALA A 1 100 ? 23.935 0.549 -4.157 1.00 96.62 100 ALA A CA 1
ATOM 796 C C . ALA A 1 100 ? 24.118 2.041 -3.827 1.00 96.62 100 ALA A C 1
ATOM 798 O O . ALA A 1 100 ? 25.205 2.567 -4.039 1.00 96.62 100 ALA A O 1
ATOM 799 N N . ASN A 1 101 ? 23.083 2.730 -3.327 1.00 97.19 101 ASN A N 1
ATOM 800 C CA . ASN A 1 101 ? 23.173 4.165 -3.019 1.00 97.19 101 ASN A CA 1
ATOM 801 C C . ASN A 1 101 ? 23.512 4.463 -1.555 1.00 97.19 101 ASN A C 1
ATOM 803 O O . ASN A 1 101 ? 24.165 5.465 -1.285 1.00 97.19 101 ASN A O 1
ATOM 807 N N . ASP A 1 102 ? 23.022 3.649 -0.619 1.00 95.31 102 ASP A N 1
ATOM 808 C CA . ASP A 1 102 ? 23.161 3.900 0.821 1.00 95.31 102 ASP A CA 1
ATOM 809 C C . ASP A 1 102 ? 24.269 3.031 1.446 1.00 95.31 102 ASP A C 1
ATOM 811 O O . ASP A 1 102 ? 24.536 3.163 2.638 1.00 95.31 102 ASP A O 1
ATOM 815 N N . HIS A 1 103 ? 24.904 2.142 0.664 1.00 90.88 103 HIS A N 1
ATOM 816 C CA . HIS A 1 103 ? 25.966 1.220 1.102 1.00 90.88 103 HIS A CA 1
ATOM 817 C C . HIS A 1 103 ? 25.605 0.442 2.375 1.00 90.88 103 HIS A C 1
ATOM 819 O O . HIS A 1 103 ? 26.440 0.179 3.238 1.00 90.88 103 HIS A O 1
ATOM 825 N N . CYS A 1 104 ? 24.326 0.092 2.496 1.00 81.94 104 CYS A N 1
ATOM 826 C CA . CYS A 1 104 ? 23.755 -0.491 3.693 1.00 81.94 104 CYS A CA 1
ATOM 827 C C . CYS A 1 104 ? 22.952 -1.738 3.328 1.00 81.94 104 CYS A C 1
ATOM 829 O O . CYS A 1 104 ? 22.166 -1.717 2.378 1.00 81.94 104 CYS A O 1
ATOM 831 N N . ASP A 1 105 ? 23.160 -2.814 4.084 1.00 82.75 105 ASP A N 1
ATOM 832 C CA . ASP A 1 105 ? 22.370 -4.039 3.985 1.00 82.75 105 ASP A CA 1
ATOM 833 C C . ASP A 1 105 ? 21.384 -4.138 5.160 1.00 82.75 105 ASP A C 1
ATOM 835 O O . ASP A 1 105 ? 21.472 -3.401 6.149 1.00 82.75 105 ASP A O 1
ATOM 839 N N . ILE A 1 106 ? 20.416 -5.041 5.046 1.00 90.19 106 ILE A N 1
ATOM 840 C CA . ILE A 1 106 ? 19.391 -5.238 6.069 1.00 90.19 106 ILE A CA 1
ATOM 841 C C . ILE A 1 106 ? 20.004 -5.665 7.409 1.00 90.19 106 ILE A C 1
ATOM 843 O O . ILE A 1 106 ? 20.864 -6.538 7.488 1.00 90.19 106 ILE A O 1
ATOM 847 N N . SER A 1 107 ? 19.493 -5.096 8.500 1.00 93.69 107 SER A N 1
ATOM 848 C CA . SER A 1 107 ? 19.870 -5.476 9.864 1.00 93.69 107 SER A CA 1
ATOM 849 C C . SER A 1 107 ? 18.679 -6.110 10.579 1.00 93.69 107 SER A C 1
ATOM 851 O O . SER A 1 107 ? 17.778 -5.420 11.065 1.00 93.69 107 SER A O 1
ATOM 853 N N . LEU A 1 108 ? 18.671 -7.445 10.680 1.00 96.56 108 LEU A N 1
ATOM 854 C CA . LEU A 1 108 ? 17.607 -8.196 11.367 1.00 96.56 108 LEU A CA 1
ATOM 855 C C . LEU A 1 108 ? 17.486 -7.798 12.849 1.00 96.56 108 LEU A C 1
ATOM 857 O O . LEU A 1 108 ? 16.385 -7.749 13.408 1.00 96.56 108 LEU A O 1
ATOM 861 N N . ARG A 1 109 ? 18.613 -7.450 13.484 1.00 96.88 109 ARG A N 1
ATOM 862 C CA . ARG A 1 109 ? 18.652 -6.918 14.853 1.00 96.88 109 ARG A CA 1
ATOM 863 C C . ARG A 1 109 ? 17.918 -5.581 14.947 1.00 96.88 109 ARG A C 1
ATOM 865 O O . ARG A 1 109 ? 17.117 -5.397 15.865 1.00 96.88 109 ARG A O 1
ATOM 872 N N . ASP A 1 110 ? 18.157 -4.662 14.012 1.00 95.50 110 ASP A N 1
ATOM 873 C CA . ASP A 1 110 ? 17.490 -3.359 14.017 1.00 95.50 110 ASP A CA 1
ATOM 874 C C . ASP A 1 110 ? 16.003 -3.476 13.705 1.00 95.50 110 ASP A C 1
ATOM 876 O O . ASP A 1 110 ? 15.208 -2.798 14.354 1.00 95.50 110 ASP A O 1
ATOM 880 N N . ILE A 1 111 ? 15.623 -4.363 12.782 1.00 97.25 111 ILE A N 1
ATOM 881 C CA . ILE A 1 111 ? 14.222 -4.676 12.475 1.00 97.25 111 ILE A CA 1
ATOM 882 C C . ILE A 1 111 ? 13.515 -5.206 13.727 1.00 97.25 111 ILE A C 1
ATOM 884 O O . ILE A 1 111 ? 12.463 -4.685 14.102 1.00 97.25 111 ILE A O 1
ATOM 888 N N . THR A 1 112 ? 14.120 -6.169 14.431 1.00 98.50 112 THR A N 1
ATOM 889 C CA . THR A 1 112 ? 13.579 -6.707 15.692 1.00 98.50 112 THR A CA 1
ATOM 890 C C . THR A 1 112 ? 13.406 -5.596 16.732 1.00 98.50 112 THR A C 1
ATOM 892 O O . THR A 1 112 ? 12.331 -5.439 17.312 1.00 98.50 112 THR A O 1
ATOM 895 N N . ARG A 1 113 ? 14.456 -4.790 16.962 1.00 98.06 113 ARG A N 1
ATOM 896 C CA . ARG A 1 113 ? 14.448 -3.703 17.954 1.00 98.06 113 ARG A CA 1
ATOM 897 C C . ARG A 1 113 ? 13.399 -2.643 17.622 1.00 98.06 113 ARG A C 1
ATOM 899 O O . ARG A 1 113 ? 12.654 -2.226 18.503 1.00 98.06 113 ARG A O 1
ATOM 906 N N . ARG A 1 114 ? 13.337 -2.194 16.365 1.00 97.25 114 ARG A N 1
ATOM 907 C CA . ARG A 1 114 ? 12.381 -1.171 15.919 1.00 97.25 114 ARG A CA 1
ATOM 908 C C . ARG A 1 114 ? 10.948 -1.672 16.026 1.00 97.25 114 ARG A C 1
ATOM 910 O O . ARG A 1 114 ? 10.114 -0.949 16.557 1.00 97.25 114 ARG A O 1
ATOM 917 N N . THR A 1 115 ? 10.687 -2.912 15.616 1.00 98.31 115 THR A N 1
ATOM 918 C CA . THR A 1 115 ? 9.361 -3.526 15.762 1.00 98.31 115 THR A CA 1
ATOM 919 C C . THR A 1 115 ? 8.942 -3.576 17.228 1.00 98.31 115 THR A C 1
ATOM 921 O 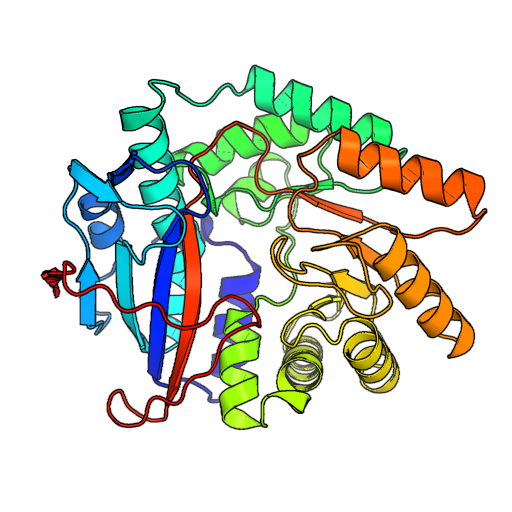O . THR A 1 115 ? 7.863 -3.094 17.556 1.00 98.31 115 THR A O 1
ATOM 924 N N . ARG A 1 116 ? 9.825 -4.035 18.128 1.00 98.44 116 ARG A N 1
ATOM 925 C CA . ARG A 1 116 ? 9.551 -4.071 19.574 1.00 98.44 116 ARG A CA 1
ATOM 926 C C . ARG A 1 116 ? 9.232 -2.699 20.149 1.00 98.44 116 ARG A C 1
ATOM 928 O O . ARG A 1 116 ? 8.283 -2.560 20.911 1.00 98.44 116 ARG A O 1
ATOM 935 N N . ASN A 1 117 ? 9.982 -1.675 19.750 1.00 97.75 117 ASN A N 1
ATOM 936 C CA . ASN A 1 117 ? 9.715 -0.309 20.191 1.00 97.75 117 ASN A CA 1
ATOM 937 C C . ASN A 1 117 ? 8.315 0.165 19.768 1.00 97.75 117 ASN A C 1
ATOM 939 O O . ASN A 1 117 ? 7.623 0.779 20.574 1.00 97.75 117 ASN A O 1
ATOM 943 N N . LEU A 1 118 ? 7.889 -0.132 18.536 1.00 98.25 118 LEU A N 1
ATOM 944 C CA . LEU A 1 118 ? 6.548 0.215 18.052 1.00 98.25 118 LEU A CA 1
ATOM 945 C C . LEU A 1 118 ? 5.459 -0.586 18.782 1.00 98.25 118 LEU A C 1
ATOM 947 O O . LEU A 1 118 ? 4.476 -0.003 19.228 1.00 98.25 118 LEU A O 1
ATOM 951 N N . VAL A 1 119 ? 5.653 -1.896 18.962 1.00 98.25 119 VAL A N 1
ATOM 952 C CA . VAL A 1 119 ? 4.717 -2.781 19.681 1.00 98.25 119 VAL A CA 1
ATOM 953 C C . VAL A 1 119 ? 4.515 -2.337 21.131 1.00 98.25 119 VAL A C 1
ATOM 955 O O . VAL A 1 119 ? 3.379 -2.285 21.599 1.00 98.25 119 VAL A O 1
ATOM 958 N N . ASN A 1 120 ? 5.581 -1.929 21.822 1.00 98.00 120 ASN A N 1
ATOM 959 C CA . ASN A 1 120 ? 5.481 -1.404 23.185 1.00 98.00 120 ASN A CA 1
ATOM 960 C C . ASN A 1 120 ? 4.609 -0.140 23.255 1.00 98.00 120 ASN A C 1
ATOM 962 O O . ASN A 1 120 ? 3.817 0.013 24.181 1.00 98.00 120 ASN A O 1
ATOM 966 N N . ILE A 1 121 ? 4.704 0.749 22.261 1.00 98.00 121 ILE A N 1
ATOM 967 C CA . ILE A 1 121 ? 3.871 1.961 22.194 1.00 98.00 121 ILE A CA 1
ATOM 968 C C . ILE A 1 121 ? 2.407 1.600 21.914 1.00 98.00 121 ILE A C 1
ATOM 970 O O . ILE A 1 121 ? 1.502 2.194 22.498 1.00 98.00 121 ILE A O 1
ATOM 974 N N . LEU A 1 122 ? 2.167 0.594 21.068 1.00 96.75 122 LEU A N 1
ATOM 975 C CA . LEU A 1 122 ? 0.827 0.131 20.695 1.00 96.75 122 LEU A CA 1
ATOM 976 C C . LEU A 1 122 ? 0.020 -0.451 21.860 1.00 96.75 122 LEU A C 1
ATOM 978 O O . LEU A 1 122 ? -1.199 -0.567 21.729 1.00 96.75 122 LEU A O 1
ATOM 982 N N . SER A 1 123 ? 0.665 -0.782 22.986 1.00 89.62 123 SER A N 1
ATOM 983 C CA . SER A 1 123 ? -0.003 -1.173 24.236 1.00 89.62 123 SER A CA 1
ATOM 984 C C . SER A 1 123 ? -1.065 -2.267 24.018 1.00 89.62 123 SER A C 1
ATOM 986 O O . SER A 1 123 ? -2.226 -2.114 24.390 1.00 89.62 123 SER A O 1
ATOM 988 N N . GLY A 1 124 ? -0.675 -3.353 23.338 1.00 93.62 124 GLY A N 1
ATOM 989 C CA . GLY A 1 124 ? -1.537 -4.504 23.033 1.00 93.62 124 GLY A CA 1
ATOM 990 C C . GLY A 1 124 ? -2.309 -4.424 21.710 1.00 93.62 124 GLY A C 1
ATOM 991 O O . GLY A 1 124 ? -2.938 -5.404 21.316 1.00 93.62 124 GLY A O 1
ATOM 992 N N . ARG A 1 125 ? -2.251 -3.301 20.980 1.00 97.56 125 ARG A N 1
ATOM 993 C CA . ARG A 1 125 ? -2.809 -3.219 19.617 1.00 97.56 125 ARG A CA 1
ATOM 994 C C . ARG A 1 125 ? -1.900 -3.929 18.612 1.00 97.56 125 ARG A C 1
ATOM 996 O O . ARG A 1 125 ? -0.680 -3.781 18.690 1.00 97.56 125 ARG A O 1
ATOM 1003 N N . PRO A 1 126 ? -2.462 -4.664 17.640 1.00 97.75 126 PRO A N 1
ATOM 1004 C CA . PRO A 1 126 ? -1.656 -5.400 16.683 1.00 97.75 126 PRO A CA 1
ATOM 1005 C C . PRO A 1 126 ? -0.901 -4.473 15.722 1.00 97.75 126 PRO A C 1
ATOM 1007 O O . PRO A 1 126 ? -1.445 -3.503 15.183 1.00 97.75 126 PRO A O 1
ATOM 1010 N N . LEU A 1 127 ? 0.358 -4.839 15.476 1.00 98.38 127 LEU A N 1
ATOM 1011 C CA . LEU A 1 127 ? 1.173 -4.356 14.365 1.00 98.38 127 LEU A CA 1
ATOM 1012 C C . LEU A 1 127 ? 1.152 -5.409 13.258 1.00 98.38 127 LEU A C 1
ATOM 1014 O O . LEU A 1 127 ? 1.586 -6.540 13.477 1.00 98.38 127 LEU A O 1
ATOM 1018 N N . TYR A 1 128 ? 0.683 -5.039 12.071 1.00 98.12 128 TYR A N 1
ATOM 1019 C CA . TYR A 1 128 ? 0.719 -5.884 10.880 1.00 98.12 128 TYR A CA 1
ATOM 1020 C C . TYR A 1 128 ? 1.887 -5.485 9.981 1.00 98.12 128 TYR A C 1
ATOM 1022 O O . TYR A 1 128 ? 2.067 -4.308 9.666 1.00 98.12 128 TYR A O 1
ATOM 1030 N N . TYR A 1 129 ? 2.681 -6.463 9.557 1.00 97.75 129 TYR A N 1
ATOM 1031 C CA . TYR A 1 129 ? 3.835 -6.242 8.698 1.00 97.75 129 TYR A CA 1
ATOM 1032 C C . TYR A 1 129 ? 3.460 -6.305 7.215 1.00 97.75 129 TYR A C 1
ATOM 1034 O O . TYR A 1 129 ? 3.090 -7.358 6.690 1.00 97.75 129 TYR A O 1
ATOM 1042 N N . PHE A 1 130 ? 3.586 -5.160 6.541 1.00 96.31 130 PHE A N 1
ATOM 1043 C CA . PHE A 1 130 ? 3.291 -4.938 5.117 1.00 96.31 130 PHE A CA 1
ATOM 1044 C C . PHE A 1 130 ? 4.542 -4.530 4.324 1.00 96.31 130 PHE A C 1
ATOM 1046 O O . PHE A 1 130 ? 4.457 -3.833 3.316 1.00 96.31 130 PHE A O 1
ATOM 1053 N N . GLY A 1 131 ? 5.725 -4.906 4.819 1.00 95.31 131 GLY A N 1
ATOM 1054 C CA . GLY A 1 131 ? 7.007 -4.428 4.301 1.00 95.31 131 GLY A CA 1
ATOM 1055 C C . GLY A 1 131 ? 7.722 -5.356 3.327 1.00 95.31 131 GLY A C 1
ATOM 1056 O O . GLY A 1 131 ? 8.842 -5.024 2.947 1.00 95.31 131 GLY A O 1
ATOM 1057 N N . ALA A 1 132 ? 7.124 -6.481 2.919 1.00 96.00 132 ALA A N 1
ATOM 1058 C CA . ALA A 1 132 ? 7.762 -7.442 2.011 1.00 96.00 132 ALA A CA 1
ATOM 1059 C C . ALA A 1 132 ? 8.211 -6.784 0.691 1.00 96.00 132 ALA A C 1
ATOM 1061 O O . ALA A 1 132 ? 9.309 -7.031 0.204 1.00 96.00 132 ALA A O 1
ATOM 1062 N N . ARG A 1 133 ? 7.420 -5.828 0.189 1.00 95.19 133 ARG A N 1
ATOM 1063 C CA . ARG A 1 133 ? 7.703 -5.001 -1.000 1.00 95.19 133 ARG A CA 1
ATOM 1064 C C . ARG A 1 133 ? 8.912 -4.060 -0.902 1.00 95.19 133 ARG A C 1
ATOM 1066 O O . ARG A 1 133 ? 9.222 -3.369 -1.867 1.00 95.19 133 ARG A O 1
ATOM 1073 N N . HIS A 1 134 ? 9.552 -3.946 0.260 1.00 94.31 134 HIS A N 1
ATOM 1074 C CA . HIS A 1 134 ? 10.689 -3.044 0.469 1.00 94.31 134 HIS A CA 1
ATOM 1075 C C . HIS A 1 134 ? 12.039 -3.764 0.465 1.00 94.31 134 HIS A C 1
ATOM 1077 O O . HIS A 1 134 ? 13.077 -3.109 0.488 1.00 94.31 134 HIS A O 1
ATOM 1083 N N . TRP A 1 135 ? 12.042 -5.095 0.424 1.00 94.00 135 TRP A N 1
ATOM 1084 C CA . TRP A 1 135 ? 13.257 -5.897 0.503 1.00 94.00 135 TRP A CA 1
ATOM 1085 C C . TRP A 1 135 ? 13.255 -6.963 -0.576 1.00 94.00 135 TRP A C 1
ATOM 1087 O O . TRP A 1 135 ? 12.213 -7.313 -1.125 1.00 94.00 135 TRP A O 1
ATOM 1097 N N . HIS A 1 136 ? 14.428 -7.519 -0.857 1.00 96.38 136 HIS A N 1
ATOM 1098 C CA . HIS A 1 136 ? 14.520 -8.603 -1.814 1.00 96.38 136 HIS A CA 1
ATOM 1099 C C . HIS A 1 136 ? 13.689 -9.792 -1.303 1.00 96.38 136 HIS A C 1
ATOM 1101 O O . HIS A 1 136 ? 13.930 -10.279 -0.199 1.00 96.38 136 HIS A O 1
ATOM 1107 N N . TYR A 1 137 ? 12.733 -10.273 -2.102 1.00 96.44 137 TYR A N 1
ATOM 1108 C CA . TYR A 1 137 ? 11.723 -11.262 -1.689 1.00 96.44 137 TYR A CA 1
ATOM 1109 C C . TYR A 1 137 ? 12.311 -12.552 -1.087 1.00 96.44 137 TYR A C 1
ATOM 1111 O O . TYR A 1 137 ? 11.737 -13.132 -0.172 1.00 96.44 137 TYR A O 1
ATOM 1119 N N . ARG A 1 138 ? 13.502 -12.972 -1.542 1.00 95.50 138 ARG A N 1
ATOM 1120 C CA . ARG A 1 138 ? 14.250 -14.112 -0.970 1.00 95.50 138 ARG A CA 1
ATOM 1121 C C . ARG A 1 138 ? 14.550 -13.969 0.531 1.00 95.50 138 ARG A C 1
ATOM 1123 O O . ARG A 1 138 ? 14.728 -14.977 1.202 1.00 95.50 138 ARG A O 1
ATOM 1130 N N . ASN A 1 139 ? 14.573 -12.747 1.060 1.00 95.81 139 ASN A N 1
ATOM 1131 C CA . ASN A 1 139 ? 14.833 -12.464 2.473 1.00 95.81 139 ASN A CA 1
ATOM 1132 C C . ASN A 1 139 ? 13.549 -12.376 3.316 1.00 95.81 139 ASN A C 1
ATOM 1134 O O . ASN A 1 139 ? 13.639 -12.190 4.529 1.00 95.81 139 ASN A O 1
ATOM 1138 N N . ASP A 1 140 ? 12.363 -12.491 2.708 1.00 96.62 140 ASP A N 1
ATOM 1139 C CA . ASP A 1 140 ? 11.079 -12.248 3.377 1.00 96.62 140 ASP A CA 1
ATOM 1140 C C . ASP A 1 140 ? 10.867 -13.154 4.600 1.00 96.62 140 ASP A C 1
ATOM 1142 O O . ASP A 1 140 ? 10.430 -12.686 5.650 1.00 96.62 140 ASP A O 1
ATOM 1146 N N . ALA A 1 141 ? 11.271 -14.426 4.518 1.00 97.38 141 ALA A N 1
ATOM 1147 C CA . ALA A 1 141 ? 11.187 -15.357 5.642 1.00 97.38 141 ALA A CA 1
ATOM 1148 C C . ALA A 1 141 ? 12.010 -14.882 6.857 1.00 97.38 141 ALA A C 1
ATOM 1150 O O . ALA A 1 141 ? 11.484 -14.794 7.967 1.00 97.38 141 ALA A O 1
ATOM 1151 N N . GLU A 1 142 ? 13.289 -14.544 6.669 1.00 97.62 142 GLU A N 1
ATOM 1152 C CA . GLU A 1 142 ? 14.173 -14.122 7.768 1.00 97.62 142 GLU A CA 1
ATOM 1153 C C . GLU A 1 142 ? 13.806 -12.740 8.318 1.00 97.62 142 GLU A C 1
ATOM 1155 O O . GLU A 1 142 ? 13.831 -12.519 9.533 1.00 97.62 142 GLU A O 1
ATOM 1160 N N . ILE A 1 143 ? 13.387 -11.818 7.448 1.00 97.44 143 ILE A N 1
ATOM 1161 C CA . ILE A 1 143 ? 12.875 -10.513 7.873 1.00 97.44 143 ILE A CA 1
ATOM 1162 C C . ILE A 1 143 ? 11.597 -10.700 8.689 1.00 97.44 143 ILE A C 1
ATOM 1164 O O . ILE A 1 143 ? 11.500 -10.168 9.794 1.00 97.44 143 ILE A O 1
ATOM 1168 N N . SER A 1 144 ? 10.653 -11.508 8.210 1.00 98.06 144 SER A N 1
ATOM 1169 C CA . SER A 1 144 ? 9.416 -11.800 8.932 1.00 98.06 144 SER A CA 1
ATOM 1170 C C . SER A 1 144 ? 9.695 -12.458 10.286 1.00 98.06 144 SER A C 1
ATOM 1172 O O . SER A 1 144 ? 9.110 -12.041 11.284 1.00 98.06 144 SER A O 1
ATOM 1174 N N . LYS A 1 145 ? 10.660 -13.386 10.391 1.00 98.38 145 LYS A N 1
ATOM 1175 C CA . LYS A 1 145 ? 11.107 -13.939 11.688 1.00 98.38 145 LYS A CA 1
ATOM 1176 C C . LYS A 1 145 ? 11.584 -12.845 12.648 1.00 98.38 145 LYS A C 1
ATOM 1178 O O . LYS A 1 145 ? 11.211 -12.855 13.822 1.00 98.38 145 LYS A O 1
ATOM 1183 N N . ALA A 1 146 ? 12.390 -11.895 12.171 1.00 98.38 146 ALA A N 1
ATOM 1184 C CA . ALA A 1 146 ? 12.857 -10.765 12.977 1.00 98.38 146 ALA A CA 1
ATOM 1185 C C . ALA A 1 146 ? 11.6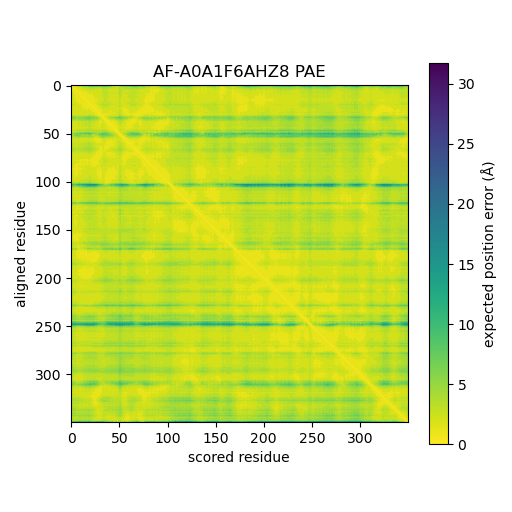99 -9.851 13.421 1.00 98.38 146 ALA A C 1
ATOM 1187 O O . ALA A 1 146 ? 11.651 -9.402 14.569 1.00 98.38 146 ALA A O 1
ATOM 1188 N N . VAL A 1 147 ? 10.734 -9.618 12.533 1.00 98.00 147 VAL A N 1
ATOM 1189 C CA . VAL A 1 147 ? 9.525 -8.833 12.802 1.00 98.00 147 VAL A CA 1
ATOM 1190 C C . VAL A 1 147 ? 8.639 -9.515 13.857 1.00 98.00 147 VAL A C 1
ATOM 1192 O O . VAL A 1 147 ? 8.255 -8.876 14.838 1.00 98.00 147 VAL A O 1
ATOM 1195 N N . PHE A 1 148 ? 8.403 -10.826 13.756 1.00 98.50 148 PHE A N 1
ATOM 1196 C CA . PHE A 1 148 ? 7.677 -11.596 14.776 1.00 98.50 148 PHE A CA 1
ATOM 1197 C C . PHE A 1 148 ? 8.412 -11.644 16.119 1.00 98.50 148 PHE A C 1
ATOM 1199 O O . PHE A 1 148 ? 7.790 -11.455 17.161 1.00 98.50 148 PHE A O 1
ATOM 1206 N N . ARG A 1 149 ? 9.745 -11.784 16.127 1.00 98.50 149 ARG A N 1
ATOM 1207 C CA . ARG A 1 149 ? 10.565 -11.673 17.354 1.00 98.50 149 ARG A CA 1
ATOM 1208 C C . ARG A 1 149 ? 10.450 -10.291 18.016 1.00 98.50 149 ARG A C 1
ATOM 1210 O O . ARG A 1 149 ? 10.662 -10.143 19.224 1.00 98.50 149 ARG A O 1
ATOM 1217 N N . GLY A 1 150 ? 10.142 -9.268 17.225 1.00 98.00 150 GLY A N 1
ATOM 1218 C CA . GLY A 1 150 ? 9.818 -7.926 17.693 1.00 98.00 150 GLY A CA 1
ATOM 1219 C C . GLY A 1 150 ? 8.390 -7.766 18.224 1.00 98.00 150 GLY A C 1
ATOM 1220 O O . GLY A 1 150 ? 8.095 -6.724 18.792 1.00 98.00 150 GLY A O 1
ATOM 1221 N N . GLY A 1 151 ? 7.522 -8.769 18.080 1.00 98.00 151 GLY A N 1
ATOM 1222 C CA . GLY A 1 151 ? 6.148 -8.761 18.591 1.00 98.00 151 GLY A CA 1
ATOM 1223 C C . GLY A 1 151 ? 5.080 -8.342 17.577 1.00 98.0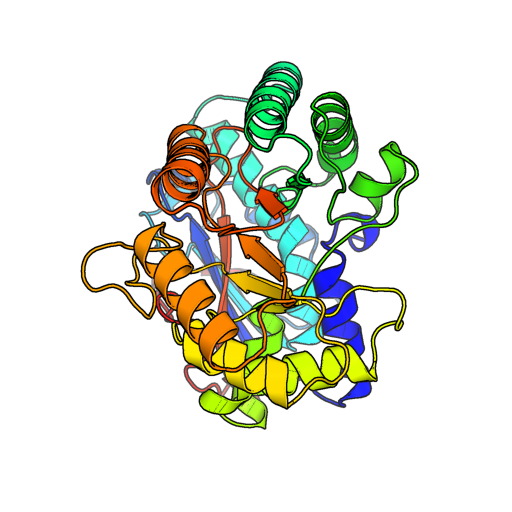0 151 GLY A C 1
ATOM 1224 O O . GLY A 1 151 ? 3.971 -8.001 17.981 1.00 98.00 151 GLY A O 1
ATOM 1225 N N . ALA A 1 152 ? 5.384 -8.324 16.275 1.00 97.88 152 ALA A N 1
ATOM 1226 C CA . ALA A 1 152 ? 4.350 -8.113 15.262 1.00 97.88 152 ALA A CA 1
ATOM 1227 C C . ALA A 1 152 ? 3.287 -9.220 15.310 1.00 97.88 152 ALA A C 1
ATOM 1229 O O . ALA A 1 152 ? 3.589 -10.379 15.588 1.00 97.88 152 ALA A O 1
ATOM 1230 N N . ALA A 1 153 ? 2.044 -8.857 15.006 1.00 97.69 153 ALA A N 1
ATOM 1231 C CA . ALA A 1 153 ? 0.903 -9.753 15.127 1.00 97.69 153 ALA A CA 1
ATOM 1232 C C . ALA A 1 153 ? 0.704 -10.646 13.900 1.00 97.69 153 ALA A C 1
ATOM 1234 O O . ALA A 1 153 ? 0.198 -11.749 14.065 1.00 97.69 153 ALA A O 1
ATOM 1235 N N . ALA A 1 154 ? 1.055 -10.163 12.700 1.00 97.38 154 ALA A N 1
ATOM 1236 C CA . ALA A 1 154 ? 0.945 -10.907 11.445 1.00 97.38 154 ALA A CA 1
ATOM 1237 C C . ALA A 1 154 ? 1.796 -10.288 10.325 1.00 97.38 154 ALA A C 1
ATOM 1239 O O . ALA A 1 154 ? 2.196 -9.124 10.407 1.00 97.38 154 ALA A O 1
ATOM 1240 N N . ALA A 1 155 ? 2.009 -11.059 9.258 1.00 97.88 155 ALA A N 1
ATOM 1241 C CA . ALA A 1 155 ? 2.659 -10.646 8.015 1.00 97.88 155 ALA A CA 1
ATOM 1242 C C . ALA A 1 155 ? 1.707 -10.815 6.817 1.00 97.88 155 ALA A C 1
ATOM 1244 O O . ALA A 1 155 ? 0.679 -11.488 6.914 1.00 97.88 155 ALA A O 1
ATOM 1245 N N . SER A 1 156 ? 2.027 -10.175 5.696 1.00 97.38 156 SER A N 1
ATOM 1246 C CA . SER A 1 156 ? 1.144 -10.086 4.520 1.00 97.38 156 SER A CA 1
ATOM 1247 C C . SER A 1 156 ? 1.373 -11.150 3.457 1.00 97.38 156 SER A C 1
ATOM 1249 O O . SER A 1 156 ? 0.443 -11.478 2.721 1.00 97.38 156 SER A O 1
ATOM 1251 N N . THR A 1 157 ? 2.573 -11.708 3.383 1.00 98.12 157 THR A N 1
ATOM 1252 C CA . THR A 1 157 ? 2.942 -12.766 2.441 1.00 98.12 157 THR A CA 1
ATOM 1253 C C . THR A 1 157 ? 2.725 -14.141 3.062 1.00 98.12 157 THR A C 1
ATOM 1255 O O . THR A 1 157 ? 2.754 -14.305 4.288 1.00 98.12 157 THR A O 1
ATOM 1258 N N . GLN A 1 158 ? 2.518 -15.158 2.223 1.00 97.44 158 GLN A N 1
ATOM 1259 C CA . GLN A 1 158 ? 2.389 -16.536 2.702 1.00 97.44 158 GLN A CA 1
ATOM 1260 C C . GLN A 1 158 ? 3.696 -17.008 3.353 1.00 97.44 158 GLN A C 1
ATOM 1262 O O . GLN A 1 158 ? 3.665 -17.541 4.462 1.00 97.44 158 GLN A O 1
ATOM 1267 N N . VAL A 1 159 ? 4.838 -16.751 2.701 1.00 97.38 159 VAL A N 1
ATOM 1268 C CA . VAL A 1 159 ? 6.176 -17.087 3.217 1.00 97.38 159 VAL A CA 1
ATOM 1269 C C . VAL A 1 159 ? 6.432 -16.406 4.555 1.00 97.38 159 VAL A C 1
ATOM 1271 O O . VAL A 1 159 ? 6.826 -17.072 5.512 1.00 97.38 159 VAL A O 1
ATOM 1274 N N . GLY A 1 160 ? 6.161 -15.103 4.646 1.00 97.31 160 GLY A N 1
ATOM 1275 C CA . GLY A 1 160 ? 6.345 -14.341 5.869 1.00 97.31 160 GLY A CA 1
ATOM 1276 C C . GLY A 1 160 ? 5.483 -14.870 7.010 1.00 97.31 160 GLY A C 1
ATOM 1277 O O . GLY A 1 160 ? 6.002 -15.143 8.084 1.00 97.31 160 GLY A O 1
ATOM 1278 N N . ALA A 1 161 ? 4.185 -15.092 6.791 1.00 97.50 161 ALA A N 1
ATOM 1279 C CA . ALA A 1 161 ? 3.285 -15.576 7.840 1.00 97.50 161 ALA A CA 1
ATOM 1280 C C . ALA A 1 161 ? 3.594 -17.018 8.295 1.00 97.50 161 ALA A C 1
ATOM 1282 O O . ALA A 1 161 ? 3.462 -17.342 9.482 1.00 97.50 161 ALA A O 1
ATOM 1283 N N . ALA A 1 162 ? 4.059 -17.875 7.380 1.00 97.56 162 ALA A N 1
ATOM 1284 C CA . ALA A 1 162 ? 4.365 -19.274 7.664 1.00 97.56 162 ALA A CA 1
ATOM 1285 C C . ALA A 1 162 ? 5.474 -19.451 8.714 1.00 97.56 162 ALA A C 1
ATOM 1287 O O . ALA A 1 162 ? 5.413 -20.395 9.504 1.00 97.56 162 ALA A O 1
ATOM 1288 N N . VAL A 1 163 ? 6.443 -18.528 8.802 1.00 97.50 163 VAL A N 1
ATOM 1289 C CA . VAL A 1 163 ? 7.544 -18.627 9.784 1.00 97.50 163 VAL A CA 1
ATOM 1290 C C . VAL A 1 163 ? 7.068 -18.557 11.238 1.00 97.50 163 VAL A C 1
ATOM 1292 O O . VAL A 1 163 ? 7.770 -19.022 12.133 1.00 97.50 163 VAL A O 1
ATOM 1295 N N . ALA A 1 164 ? 5.877 -17.999 11.470 1.00 96.12 164 ALA A N 1
ATOM 1296 C CA . ALA A 1 164 ? 5.213 -17.943 12.770 1.00 96.12 164 ALA A CA 1
ATOM 1297 C C . ALA A 1 164 ? 3.988 -18.873 12.850 1.00 96.12 164 ALA A C 1
ATOM 1299 O O . ALA A 1 164 ? 3.203 -18.769 13.790 1.00 96.12 164 ALA A O 1
ATOM 1300 N N . ARG A 1 165 ? 3.808 -19.779 11.873 1.00 96.12 165 ARG A N 1
ATOM 1301 C CA . ARG A 1 165 ? 2.634 -20.666 11.739 1.00 96.12 165 ARG A CA 1
ATOM 1302 C C . ARG A 1 165 ? 1.306 -19.898 11.720 1.00 96.12 165 ARG A C 1
ATOM 1304 O O . ARG A 1 165 ? 0.288 -20.374 12.218 1.00 96.12 165 ARG A O 1
ATOM 1311 N N . GLN A 1 166 ? 1.321 -18.698 11.147 1.00 94.00 166 GLN A N 1
ATOM 1312 C CA . GLN A 1 166 ? 0.149 -17.844 11.013 1.00 94.00 166 GLN A CA 1
ATOM 1313 C C . GLN A 1 166 ? -0.364 -17.821 9.574 1.00 94.00 166 GLN A C 1
ATOM 1315 O O . GLN A 1 166 ? 0.334 -18.189 8.629 1.00 94.00 166 GLN A O 1
ATOM 1320 N N . LYS A 1 167 ? -1.600 -17.346 9.402 1.00 95.00 167 LYS A N 1
ATOM 1321 C CA . LYS A 1 167 ? -2.158 -17.038 8.082 1.00 95.00 167 LYS A CA 1
ATOM 1322 C C . LYS A 1 167 ? -1.785 -15.609 7.678 1.00 95.00 167 LYS A C 1
ATOM 1324 O O . LYS A 1 167 ? -1.803 -14.728 8.539 1.00 95.00 167 LYS A O 1
ATOM 1329 N N . PRO A 1 168 ? -1.510 -15.351 6.389 1.00 96.56 168 PRO A N 1
ATOM 1330 C CA . PRO A 1 168 ? -1.221 -14.003 5.932 1.00 96.56 168 PRO A CA 1
ATOM 1331 C C . PRO A 1 168 ? -2.440 -13.086 6.044 1.00 96.56 168 PRO A C 1
ATOM 1333 O O . PRO A 1 168 ? -3.585 -13.492 5.797 1.00 96.56 168 PRO A O 1
ATOM 1336 N N . VAL A 1 169 ? -2.187 -11.820 6.374 1.00 96.12 169 VAL A N 1
ATOM 1337 C CA . VAL A 1 169 ? -3.217 -10.784 6.512 1.00 96.12 169 VAL A CA 1
ATOM 1338 C C . VAL A 1 169 ? -3.087 -9.712 5.436 1.00 96.12 169 VAL A C 1
ATOM 1340 O O . VAL A 1 169 ? -2.004 -9.365 4.982 1.00 96.12 169 VAL A O 1
ATOM 1343 N N . GLY A 1 170 ? -4.219 -9.161 5.017 1.00 92.06 170 GLY A N 1
ATOM 1344 C CA . GLY A 1 170 ? -4.280 -8.190 3.934 1.00 92.06 170 GLY A CA 1
ATOM 1345 C C . GLY A 1 170 ? -5.701 -7.689 3.742 1.00 92.06 170 GLY A C 1
ATOM 1346 O O . GLY A 1 170 ? -6.650 -8.436 3.991 1.00 92.06 170 GLY A O 1
ATOM 1347 N N . THR A 1 171 ? -5.836 -6.436 3.323 1.00 92.88 171 THR A N 1
ATOM 1348 C CA . THR A 1 171 ? -7.128 -5.776 3.078 1.00 92.88 171 THR A CA 1
ATOM 1349 C C . THR A 1 171 ? -7.337 -5.602 1.570 1.00 92.88 171 THR A C 1
ATOM 1351 O O . THR A 1 171 ? -6.858 -6.421 0.796 1.00 92.88 171 THR A O 1
ATOM 1354 N N . ILE A 1 172 ? -8.036 -4.558 1.133 1.00 97.88 172 ILE A N 1
ATOM 1355 C CA . ILE A 1 172 ? -8.118 -4.148 -0.275 1.00 97.88 172 ILE A CA 1
ATOM 1356 C C . ILE A 1 172 ? -6.872 -3.309 -0.640 1.00 97.88 172 ILE A C 1
ATOM 1358 O O . ILE A 1 172 ? -6.408 -2.557 0.223 1.00 97.88 172 ILE A O 1
ATOM 1362 N N . PRO A 1 173 ? -6.273 -3.449 -1.841 1.00 97.81 173 PRO A N 1
ATOM 1363 C CA . PRO A 1 173 ? -5.295 -2.507 -2.393 1.00 97.81 173 PRO A CA 1
ATOM 1364 C C . PRO A 1 173 ? -5.938 -1.495 -3.358 1.00 97.81 173 PRO A C 1
ATOM 1366 O O . PRO A 1 173 ? -6.931 -1.800 -4.016 1.00 97.81 173 PRO A O 1
ATOM 1369 N N . HIS A 1 174 ? -5.301 -0.334 -3.544 1.00 98.25 174 HIS A N 1
ATOM 1370 C CA . HIS A 1 174 ? -5.764 0.683 -4.502 1.00 98.25 174 HIS A CA 1
ATOM 1371 C C . HIS A 1 174 ? -5.779 0.199 -5.960 1.00 98.25 174 HIS A C 1
ATOM 1373 O O . HIS A 1 174 ? -6.514 0.740 -6.782 1.00 98.25 174 HIS A O 1
ATOM 1379 N N . SER A 1 175 ? -5.005 -0.834 -6.302 1.00 98.38 175 SER A N 1
ATOM 1380 C CA . SER A 1 175 ? -5.046 -1.426 -7.640 1.00 98.38 175 SER A CA 1
ATOM 1381 C C . SER A 1 175 ? -6.392 -2.091 -7.952 1.00 98.38 175 SER A C 1
ATOM 1383 O O . SER A 1 175 ? -6.881 -1.971 -9.075 1.00 98.38 175 SER A O 1
ATOM 1385 N N . LEU A 1 176 ? -7.039 -2.710 -6.955 1.00 98.75 176 LEU A N 1
ATOM 1386 C CA . LEU A 1 176 ? -8.409 -3.211 -7.085 1.00 98.75 176 LEU A CA 1
ATOM 1387 C C . LEU A 1 176 ? -9.379 -2.040 -7.281 1.00 98.75 176 LEU A C 1
ATOM 1389 O O . LEU A 1 176 ? -10.186 -2.050 -8.206 1.00 98.75 176 LEU A O 1
ATOM 1393 N N . GLU A 1 177 ? -9.255 -0.996 -6.463 1.00 98.81 177 GLU A N 1
ATOM 1394 C CA . GLU A 1 177 ? -10.101 0.199 -6.555 1.00 98.81 177 GLU A CA 1
ATOM 1395 C C . GLU A 1 177 ? -9.981 0.906 -7.900 1.00 98.81 177 GLU A C 1
ATOM 1397 O O . GLU A 1 177 ? -10.992 1.361 -8.412 1.00 98.81 177 GLU A O 1
ATOM 1402 N N . CYS A 1 178 ? -8.802 0.943 -8.528 1.00 98.81 178 CYS A N 1
ATOM 1403 C CA . CYS A 1 178 ? -8.645 1.506 -9.871 1.00 98.81 178 CYS A CA 1
ATOM 1404 C C . CYS A 1 178 ? -9.494 0.757 -10.911 1.00 98.81 178 CYS A C 1
ATOM 1406 O O . CYS A 1 178 ? -10.134 1.379 -11.760 1.00 98.81 178 CYS A O 1
ATOM 1408 N N . VAL A 1 179 ? -9.547 -0.577 -10.838 1.00 98.81 179 VAL A N 1
ATOM 1409 C CA . VAL A 1 179 ? -10.377 -1.381 -11.749 1.00 98.81 179 VAL A CA 1
ATOM 1410 C C . VAL A 1 179 ? -11.867 -1.151 -11.484 1.00 98.81 179 VAL A C 1
ATOM 1412 O O . VAL A 1 179 ? -12.652 -0.995 -12.421 1.00 98.81 179 VAL A O 1
ATOM 1415 N N . PHE A 1 180 ? -12.263 -1.062 -10.215 1.00 98.81 180 PHE A N 1
ATOM 1416 C CA . PHE A 1 180 ? -13.647 -0.770 -9.841 1.00 98.81 180 PHE A CA 1
ATOM 1417 C C . PHE A 1 180 ? -14.052 0.676 -10.168 1.00 98.81 180 PHE A C 1
ATOM 1419 O O . PHE A 1 180 ? -15.168 0.902 -10.628 1.00 98.81 180 PHE A O 1
ATOM 1426 N N . ALA A 1 181 ? -13.139 1.639 -10.046 1.00 98.69 181 ALA A N 1
ATOM 1427 C CA . ALA A 1 181 ? -13.324 3.022 -10.475 1.00 98.69 181 ALA A CA 1
ATOM 1428 C C . ALA A 1 181 ? -13.572 3.109 -11.984 1.00 98.69 181 ALA A C 1
ATOM 1430 O O . ALA A 1 181 ? -14.445 3.852 -12.425 1.00 98.69 181 ALA A O 1
ATOM 1431 N N . TRP A 1 182 ? -12.838 2.328 -12.780 1.00 98.62 182 TRP A N 1
ATOM 1432 C CA . TRP A 1 182 ? -13.058 2.237 -14.223 1.00 98.62 182 TRP A CA 1
ATOM 1433 C C . TRP A 1 182 ? -14.433 1.657 -14.565 1.00 98.62 182 TRP A C 1
ATOM 1435 O O . TRP A 1 182 ? -15.103 2.158 -15.466 1.00 98.62 182 TRP A O 1
ATOM 1445 N N . LYS A 1 183 ? -14.866 0.621 -13.839 1.00 98.44 183 LYS A N 1
ATOM 1446 C CA . LYS A 1 183 ? -16.121 -0.085 -14.119 1.00 98.44 183 LYS A CA 1
ATOM 1447 C C . LYS A 1 183 ? -17.367 0.663 -13.633 1.00 98.44 183 LYS A C 1
ATOM 1449 O O . LYS A 1 183 ? -18.368 0.678 -14.344 1.00 98.44 183 LYS A O 1
ATOM 1454 N N . PHE A 1 184 ? -17.320 1.232 -12.431 1.00 98.25 184 PHE A N 1
ATOM 1455 C CA . PHE A 1 184 ? -18.486 1.781 -11.722 1.00 98.25 184 PHE A CA 1
ATOM 1456 C C . PHE A 1 184 ? -18.410 3.293 -11.490 1.00 98.25 184 PHE A C 1
ATOM 1458 O O . PHE A 1 184 ? -19.348 3.887 -10.964 1.00 98.25 184 PHE A O 1
ATOM 1465 N N . GLY A 1 185 ? -17.306 3.923 -11.885 1.00 98.00 185 GLY A N 1
ATOM 1466 C CA . GLY A 1 185 ? -17.034 5.328 -11.630 1.00 98.00 185 GLY A CA 1
ATOM 1467 C C . GLY A 1 185 ? -16.215 5.548 -10.350 1.00 98.00 185 GLY A C 1
ATOM 1468 O O . GLY A 1 185 ? -16.298 4.774 -9.391 1.00 98.00 185 GLY A O 1
ATOM 1469 N N . PRO A 1 186 ? -15.413 6.626 -10.304 1.00 96.06 186 PRO A N 1
ATOM 1470 C CA . PRO A 1 186 ? -14.447 6.856 -9.234 1.00 96.06 186 PRO A CA 1
ATOM 1471 C C . PRO A 1 186 ? -15.081 7.063 -7.850 1.00 96.06 186 PRO A C 1
ATOM 1473 O O . PRO A 1 186 ? -14.482 6.659 -6.860 1.00 96.06 186 PRO A O 1
ATOM 1476 N N . ASP A 1 187 ? -16.281 7.648 -7.753 1.00 96.81 187 ASP A N 1
ATOM 1477 C CA . ASP A 1 187 ? -16.999 7.806 -6.470 1.00 96.81 187 ASP A CA 1
ATOM 1478 C C . ASP A 1 187 ? -17.555 6.487 -5.908 1.00 96.81 187 ASP A C 1
ATOM 1480 O O . ASP A 1 187 ? -17.922 6.427 -4.742 1.00 96.81 187 ASP A O 1
ATOM 1484 N N . GLN A 1 188 ? -17.621 5.421 -6.710 1.00 97.88 188 GLN A N 1
ATOM 1485 C CA . GLN A 1 188 ? -18.070 4.104 -6.252 1.00 97.88 188 GLN A CA 1
ATOM 1486 C C . GLN A 1 188 ? -16.910 3.146 -5.979 1.00 97.88 188 GLN A C 1
ATOM 1488 O O . GLN A 1 188 ? -17.148 2.040 -5.497 1.00 97.88 188 GLN A O 1
ATOM 1493 N N . ALA A 1 189 ? -15.664 3.530 -6.268 1.00 98.50 189 ALA A N 1
ATOM 1494 C CA . ALA A 1 189 ? -14.505 2.638 -6.241 1.00 98.50 189 ALA A CA 1
ATOM 1495 C C . ALA A 1 189 ? -14.328 1.910 -4.896 1.00 98.50 189 ALA A C 1
ATOM 1497 O O . ALA A 1 189 ? -14.170 0.687 -4.869 1.00 98.50 189 ALA A O 1
ATOM 1498 N N . VAL A 1 190 ? -14.422 2.642 -3.781 1.00 98.81 190 VAL A N 1
ATOM 1499 C CA . VAL A 1 190 ? -14.232 2.087 -2.432 1.00 98.81 190 VAL A CA 1
ATOM 1500 C C . VAL A 1 190 ? -15.389 1.161 -2.044 1.00 98.81 190 VAL A C 1
ATOM 1502 O O . VAL A 1 190 ? -15.170 0.003 -1.684 1.00 98.81 190 VAL A O 1
ATOM 1505 N N . VAL A 1 191 ? -16.637 1.621 -2.173 1.00 98.81 191 VAL A N 1
ATOM 1506 C CA . VAL A 1 191 ? -17.818 0.822 -1.797 1.00 98.81 191 VAL A CA 1
ATOM 1507 C C . VAL A 1 191 ? -17.949 -0.423 -2.677 1.00 98.81 191 VAL A C 1
ATOM 1509 O O . VAL A 1 191 ? -18.194 -1.517 -2.170 1.00 98.81 191 VAL A O 1
ATOM 1512 N N . SER A 1 192 ? -17.767 -0.293 -3.992 1.00 98.75 192 SER A N 1
ATOM 1513 C CA . SER A 1 192 ? -17.924 -1.408 -4.934 1.00 98.75 192 SER A CA 1
ATOM 1514 C C . SER A 1 192 ? -16.818 -2.459 -4.793 1.00 98.75 192 SER A C 1
ATOM 1516 O O . SER A 1 192 ? -17.129 -3.651 -4.751 1.00 98.75 192 SER A O 1
ATOM 1518 N N . SER A 1 193 ? -15.557 -2.052 -4.605 1.00 98.75 193 SER A N 1
ATOM 1519 C CA . SER A 1 193 ? -14.469 -2.996 -4.307 1.00 98.75 193 SER A CA 1
ATOM 1520 C C . SER A 1 193 ? -14.666 -3.684 -2.950 1.00 98.75 193 SER A C 1
ATOM 1522 O O . SER A 1 193 ? -14.434 -4.889 -2.831 1.00 98.75 193 SER A O 1
ATOM 1524 N N . THR A 1 194 ? -15.189 -2.970 -1.947 1.00 98.81 194 THR A N 1
ATOM 1525 C CA . THR A 1 194 ? -15.516 -3.550 -0.634 1.00 98.81 194 THR A CA 1
ATOM 1526 C C . THR A 1 194 ? -16.682 -4.538 -0.713 1.00 98.81 194 THR A C 1
ATOM 1528 O O . THR A 1 194 ? -16.613 -5.607 -0.106 1.00 98.81 194 THR A O 1
ATOM 1531 N N . ARG A 1 195 ? -17.721 -4.252 -1.511 1.00 98.75 195 ARG A N 1
ATOM 1532 C CA . ARG A 1 195 ? -18.819 -5.197 -1.792 1.00 98.75 195 ARG A CA 1
ATOM 1533 C C . ARG A 1 195 ? -18.309 -6.462 -2.473 1.00 98.75 195 ARG A C 1
ATOM 1535 O O . ARG A 1 195 ? -18.676 -7.562 -2.067 1.00 98.75 195 ARG A O 1
ATOM 1542 N N . ALA A 1 196 ? -17.437 -6.322 -3.469 1.00 98.62 196 ALA A N 1
ATOM 1543 C CA . ALA A 1 196 ? -16.847 -7.468 -4.148 1.00 98.62 196 ALA A CA 1
ATOM 1544 C C . ALA A 1 196 ? -15.964 -8.299 -3.203 1.00 98.62 196 ALA A C 1
ATOM 1546 O O . ALA A 1 196 ? -16.038 -9.529 -3.207 1.00 98.62 196 ALA A O 1
ATOM 1547 N N . PHE A 1 197 ? -15.195 -7.644 -2.327 1.00 98.56 197 PHE A N 1
ATOM 1548 C CA . PHE A 1 197 ? -14.447 -8.329 -1.276 1.00 98.56 197 PHE A CA 1
ATOM 1549 C C . PHE A 1 197 ? -15.380 -9.086 -0.324 1.00 98.56 197 PHE A C 1
ATOM 1551 O O . PHE A 1 197 ? -15.141 -10.258 -0.034 1.00 98.56 197 PHE A O 1
ATOM 1558 N N . ASP A 1 198 ? -16.463 -8.457 0.144 1.00 98.44 198 ASP A N 1
ATOM 1559 C CA . ASP A 1 198 ? -17.423 -9.122 1.023 1.00 98.44 198 ASP A CA 1
ATOM 1560 C C . ASP A 1 198 ? -18.085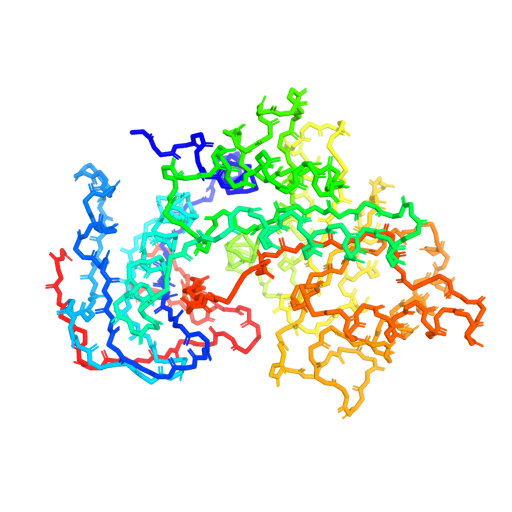 -10.332 0.349 1.00 98.44 198 ASP A C 1
ATOM 1562 O O . ASP A 1 198 ? -18.262 -11.364 1.000 1.00 98.44 198 ASP A O 1
ATOM 1566 N N . LYS A 1 199 ? -18.413 -10.222 -0.939 1.00 98.19 199 LYS A N 1
ATOM 1567 C CA . LYS A 1 199 ? -19.057 -11.272 -1.732 1.00 98.19 199 LYS A CA 1
ATOM 1568 C C . LYS A 1 199 ? -18.166 -12.499 -1.922 1.00 98.19 199 LYS A C 1
ATOM 1570 O O . LYS A 1 199 ? -18.640 -13.615 -1.730 1.00 98.19 199 LYS A O 1
ATOM 1575 N N . TRP A 1 200 ? -16.896 -12.306 -2.283 1.00 98.25 200 TRP A N 1
ATOM 1576 C CA . TRP A 1 200 ? -16.052 -13.402 -2.777 1.00 98.25 200 TRP A CA 1
ATOM 1577 C C . TRP A 1 200 ? -15.031 -13.940 -1.783 1.00 98.25 200 TRP A C 1
ATOM 1579 O O . TRP A 1 200 ? -14.614 -15.091 -1.907 1.00 98.25 200 TRP A O 1
ATOM 1589 N N . ILE A 1 201 ? -14.602 -13.139 -0.810 1.00 97.75 201 ILE A N 1
ATOM 1590 C CA . ILE A 1 201 ? -13.579 -13.562 0.147 1.00 97.75 201 ILE A CA 1
ATOM 1591 C C . ILE A 1 201 ? -14.227 -14.290 1.327 1.00 97.75 201 ILE A C 1
ATOM 1593 O O . ILE A 1 201 ? -15.294 -13.908 1.801 1.00 97.75 201 ILE A O 1
ATOM 1597 N N . ASP A 1 202 ? -13.566 -15.330 1.837 1.00 96.06 202 ASP A N 1
ATOM 1598 C CA . ASP A 1 202 ? -14.014 -16.115 2.994 1.00 96.06 202 ASP A CA 1
ATOM 1599 C C . ASP A 1 202 ? -14.476 -15.222 4.160 1.00 96.06 202 ASP A C 1
ATOM 1601 O O . ASP A 1 202 ? -13.758 -14.305 4.569 1.00 96.06 202 ASP A O 1
ATOM 1605 N N . LYS A 1 203 ? -15.674 -15.483 4.704 1.00 95.19 203 LYS A N 1
ATOM 1606 C CA . LYS A 1 203 ? -16.331 -14.682 5.758 1.00 95.19 203 LYS A CA 1
ATOM 1607 C C . LYS A 1 203 ? -15.532 -14.607 7.068 1.00 95.19 203 LYS A C 1
ATOM 1609 O O . LYS A 1 203 ? -15.733 -13.674 7.838 1.00 95.19 203 LYS A O 1
ATOM 1614 N N . ARG A 1 204 ? -14.577 -15.519 7.291 1.00 94.94 204 ARG A N 1
ATOM 1615 C CA . ARG A 1 204 ? -13.645 -15.508 8.435 1.00 94.94 204 ARG A CA 1
ATOM 1616 C C . ARG A 1 204 ? -12.589 -14.404 8.343 1.00 94.94 204 ARG A C 1
ATOM 1618 O O . ARG A 1 204 ? -11.967 -14.073 9.348 1.00 94.94 204 ARG A O 1
ATOM 1625 N N . ILE A 1 205 ? -12.350 -13.849 7.153 1.00 96.38 205 ILE A N 1
ATOM 1626 C CA . ILE A 1 205 ? -11.409 -12.741 6.956 1.00 96.38 205 ILE A CA 1
ATOM 1627 C C . ILE A 1 205 ? -12.135 -11.419 7.265 1.00 96.38 205 ILE A C 1
ATOM 1629 O O . ILE A 1 205 ? -13.173 -11.150 6.659 1.00 96.38 205 ILE A O 1
ATOM 1633 N N . PRO A 1 206 ? -11.613 -10.561 8.157 1.00 97.00 206 PRO A N 1
ATOM 1634 C CA . PRO A 1 206 ? -12.237 -9.275 8.461 1.00 97.00 206 PRO A CA 1
ATOM 1635 C C . PRO A 1 206 ? -12.438 -8.398 7.217 1.00 97.00 206 PRO A C 1
ATOM 1637 O O . PRO A 1 206 ? -11.532 -8.260 6.394 1.00 97.00 206 PRO A O 1
ATOM 1640 N N . ARG A 1 207 ? -13.619 -7.779 7.088 1.00 98.12 207 ARG A N 1
ATOM 1641 C CA . ARG A 1 207 ? -13.908 -6.806 6.021 1.00 98.12 207 ARG A CA 1
ATOM 1642 C C . ARG A 1 207 ? -13.336 -5.459 6.429 1.00 98.12 207 ARG A C 1
ATOM 1644 O O . ARG A 1 207 ? -13.866 -4.824 7.340 1.00 98.12 207 ARG A O 1
ATOM 1651 N N . VAL A 1 208 ? -12.254 -5.053 5.772 1.00 98.56 208 VAL A N 1
ATOM 1652 C CA . VAL A 1 208 ? -11.593 -3.768 6.016 1.00 98.56 208 VAL A CA 1
ATOM 1653 C C . VAL A 1 208 ? -11.561 -2.969 4.718 1.00 98.56 208 VAL A C 1
ATOM 1655 O O . VAL A 1 208 ? -10.811 -3.325 3.807 1.00 98.56 208 VAL A O 1
ATOM 1658 N N . ALA A 1 209 ? -12.379 -1.919 4.639 1.00 98.75 209 ALA A N 1
ATOM 1659 C CA . ALA A 1 209 ? -12.431 -1.023 3.481 1.00 98.75 209 ALA A CA 1
ATOM 1660 C C . ALA A 1 209 ? -11.192 -0.118 3.443 1.00 98.75 209 ALA A C 1
ATOM 1662 O O . ALA A 1 209 ? -10.728 0.309 4.498 1.00 98.75 209 ALA A O 1
ATOM 1663 N N . LEU A 1 210 ? -10.655 0.186 2.263 1.00 98.75 210 LEU A N 1
ATOM 1664 C CA . LEU A 1 210 ? -9.563 1.147 2.096 1.00 98.75 210 LEU A CA 1
ATOM 1665 C C . LEU A 1 210 ? -10.156 2.490 1.659 1.00 98.75 210 LEU A C 1
ATOM 1667 O O . LEU A 1 210 ? -10.685 2.607 0.570 1.00 98.75 210 LEU A O 1
ATOM 1671 N N . VAL A 1 211 ? -10.151 3.495 2.527 1.00 98.62 211 VAL A N 1
ATOM 1672 C CA . VAL A 1 211 ? -11.090 4.631 2.375 1.00 98.62 211 VAL A CA 1
ATOM 1673 C C . VAL A 1 211 ? -10.464 5.900 1.809 1.00 98.62 211 VAL A C 1
ATOM 1675 O O . VAL A 1 211 ? -11.102 6.941 1.744 1.00 98.62 211 VAL A O 1
ATOM 1678 N N . ASP A 1 212 ? -9.200 5.852 1.405 1.00 97.56 212 ASP A N 1
ATOM 1679 C CA . ASP A 1 212 ? -8.469 7.039 0.967 1.00 97.56 212 ASP A CA 1
ATOM 1680 C C . ASP A 1 212 ? -8.268 7.120 -0.555 1.00 97.56 212 ASP A C 1
ATOM 1682 O O . ASP A 1 212 ? -7.482 7.946 -1.013 1.00 97.56 212 ASP A O 1
ATOM 1686 N N . PHE A 1 213 ? -8.968 6.323 -1.376 1.00 97.94 213 PHE A N 1
ATOM 1687 C CA . PHE A 1 213 ? -8.809 6.340 -2.844 1.00 97.94 213 PHE A CA 1
ATOM 1688 C C . PHE A 1 213 ? -8.952 7.752 -3.439 1.00 97.94 213 PHE A C 1
ATOM 1690 O O . PHE A 1 213 ? -8.070 8.221 -4.166 1.00 97.94 213 PHE A O 1
ATOM 1697 N N . ARG A 1 214 ? -10.029 8.458 -3.060 1.00 96.50 214 ARG A N 1
ATOM 1698 C CA . ARG A 1 214 ? -10.306 9.849 -3.459 1.00 96.50 214 ARG A CA 1
ATOM 1699 C C . ARG A 1 214 ? -9.982 10.886 -2.386 1.00 96.50 214 ARG A C 1
ATOM 1701 O O . ARG A 1 214 ? -10.380 12.038 -2.546 1.00 96.50 214 ARG A O 1
ATOM 1708 N N . ASN A 1 215 ? -9.282 10.501 -1.313 1.00 95.38 215 ASN A N 1
ATOM 1709 C CA . ASN A 1 215 ? -9.090 11.355 -0.134 1.00 95.38 215 A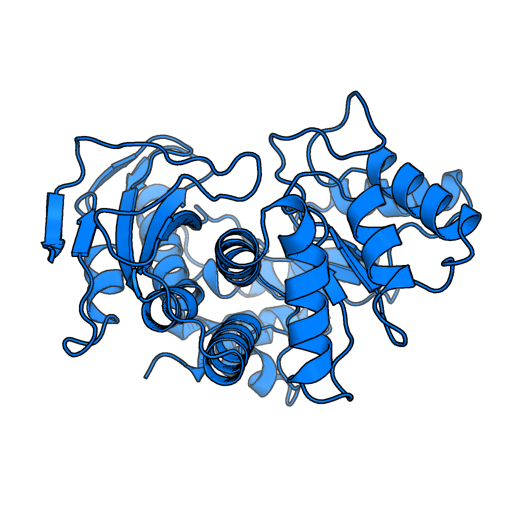SN A CA 1
ATOM 1710 C C . ASN A 1 215 ? -10.433 11.842 0.471 1.00 95.38 215 ASN A C 1
ATOM 1712 O O . ASN A 1 215 ? -10.558 12.985 0.913 1.00 95.38 215 ASN A O 1
ATOM 1716 N N . LYS A 1 216 ? -11.451 10.971 0.446 1.00 97.00 216 LYS A N 1
ATOM 1717 C CA . LYS A 1 216 ? -12.767 11.170 1.066 1.00 97.00 216 LYS A CA 1
ATOM 1718 C C . LYS A 1 216 ? -12.949 10.182 2.223 1.00 97.00 216 LYS A C 1
ATOM 1720 O O . LYS A 1 216 ? -13.927 9.448 2.285 1.00 97.00 216 LYS A O 1
ATOM 1725 N N . GLU A 1 217 ? -11.970 10.130 3.128 1.00 98.25 217 GLU A N 1
ATOM 1726 C CA . GLU A 1 217 ? -11.877 9.079 4.147 1.00 98.25 217 GLU A CA 1
ATOM 1727 C C . GLU A 1 217 ? -13.116 8.962 5.039 1.00 98.25 217 GLU A C 1
ATOM 1729 O O . GLU A 1 217 ? -13.466 7.859 5.447 1.00 98.25 217 GLU A O 1
ATOM 1734 N N . ILE A 1 218 ? -13.770 10.076 5.360 1.00 98.69 218 ILE A N 1
ATOM 1735 C CA . ILE A 1 218 ? -14.997 10.112 6.160 1.00 98.69 218 ILE A CA 1
ATOM 1736 C C . ILE A 1 218 ? -16.177 9.623 5.327 1.00 98.69 218 ILE A C 1
ATOM 1738 O O . ILE A 1 218 ? -16.880 8.712 5.763 1.00 98.69 218 ILE A O 1
ATOM 1742 N N . ASP A 1 219 ? -16.362 10.179 4.129 1.00 98.62 219 ASP A N 1
ATOM 1743 C CA . ASP A 1 219 ? -17.518 9.866 3.282 1.00 98.62 219 ASP A CA 1
ATOM 1744 C C . ASP A 1 219 ? -17.494 8.390 2.862 1.00 98.62 219 ASP A C 1
ATOM 1746 O O . ASP A 1 219 ? -18.486 7.678 3.016 1.00 98.62 219 ASP A O 1
ATOM 1750 N N . ASP A 1 220 ? -16.332 7.900 2.421 1.00 98.69 220 ASP A N 1
ATOM 1751 C CA . ASP A 1 220 ? -16.138 6.510 2.009 1.00 98.69 220 ASP A CA 1
ATOM 1752 C C . ASP A 1 220 ? -16.265 5.542 3.201 1.00 98.69 220 ASP A C 1
ATOM 1754 O O . ASP A 1 220 ? -16.768 4.425 3.040 1.00 98.69 220 ASP A O 1
ATOM 1758 N N . SER A 1 221 ? -15.869 5.958 4.414 1.00 98.81 221 SER A N 1
ATOM 1759 C CA . SER A 1 221 ? -16.067 5.151 5.629 1.00 98.81 221 SER A CA 1
ATOM 1760 C C . SER A 1 221 ? -17.541 4.996 5.985 1.00 98.81 221 SER A C 1
ATOM 1762 O O . SER A 1 221 ? -17.973 3.884 6.288 1.00 98.81 221 SER A O 1
ATOM 1764 N N . LEU A 1 222 ? -18.310 6.089 5.945 1.00 98.81 222 LEU A N 1
ATOM 1765 C CA . LEU A 1 222 ? -19.748 6.074 6.222 1.00 98.81 222 LEU A CA 1
ATOM 1766 C C . LEU A 1 222 ? -20.493 5.255 5.166 1.00 98.81 222 LEU A C 1
ATOM 1768 O O . LEU A 1 222 ? -21.230 4.333 5.513 1.00 98.81 222 LEU A O 1
ATOM 1772 N N . ALA A 1 223 ? -20.202 5.493 3.887 1.00 98.75 223 ALA A N 1
ATOM 1773 C CA . ALA A 1 223 ? -20.811 4.753 2.789 1.00 98.75 223 ALA A CA 1
ATOM 1774 C C . ALA A 1 223 ? -20.520 3.243 2.870 1.00 98.75 223 ALA A C 1
ATOM 1776 O O . ALA A 1 223 ? -21.398 2.419 2.610 1.00 98.75 223 ALA A O 1
ATOM 1777 N N . CYS A 1 224 ? -19.305 2.846 3.268 1.00 98.75 224 CYS A N 1
ATOM 1778 C CA . CYS A 1 224 ? -18.991 1.435 3.497 1.00 98.75 224 CYS A CA 1
ATOM 1779 C C . CYS A 1 224 ? -19.710 0.860 4.721 1.00 98.75 224 CYS A C 1
ATOM 1781 O O . CYS A 1 224 ? -20.154 -0.287 4.665 1.00 98.75 224 CYS A O 1
ATOM 1783 N N . ALA A 1 225 ? -19.810 1.618 5.815 1.00 98.62 225 ALA A N 1
ATOM 1784 C CA . ALA A 1 225 ? -20.479 1.170 7.035 1.00 98.62 225 ALA A CA 1
ATOM 1785 C C . ALA A 1 225 ? -21.980 0.928 6.806 1.00 98.62 225 ALA A C 1
ATOM 1787 O O . ALA A 1 225 ? -22.525 -0.049 7.315 1.00 98.62 225 ALA A O 1
ATOM 1788 N N . GLU A 1 226 ? -22.618 1.751 5.974 1.00 98.31 226 GLU A N 1
ATOM 1789 C CA . GLU A 1 226 ? -24.005 1.564 5.538 1.00 98.31 226 GLU A CA 1
ATOM 1790 C C . GLU A 1 226 ? -24.155 0.389 4.561 1.00 98.31 226 GLU A C 1
ATOM 1792 O O . GLU A 1 226 ? -25.080 -0.415 4.668 1.00 98.31 226 GLU A O 1
ATOM 1797 N N . ALA A 1 227 ? -23.237 0.260 3.597 1.00 98.12 227 ALA A N 1
ATOM 1798 C CA . ALA A 1 227 ? -23.359 -0.715 2.517 1.00 98.12 227 ALA A CA 1
ATOM 1799 C C . ALA A 1 227 ? -22.984 -2.154 2.906 1.00 98.12 227 ALA A C 1
ATOM 1801 O O . ALA A 1 227 ? -23.380 -3.088 2.202 1.00 98.12 227 ALA A O 1
ATOM 1802 N N . ILE A 1 228 ? -22.182 -2.350 3.959 1.00 98.19 228 ILE A N 1
ATOM 1803 C CA . ILE A 1 228 ? -21.564 -3.640 4.291 1.00 98.19 228 ILE A CA 1
ATOM 1804 C C . ILE A 1 228 ? -21.962 -4.067 5.706 1.00 98.19 228 ILE A C 1
ATOM 1806 O O . ILE A 1 228 ? -21.348 -3.666 6.692 1.00 98.19 228 ILE A O 1
ATOM 1810 N N . LYS A 1 229 ? -22.944 -4.974 5.796 1.00 94.19 229 LYS A N 1
ATOM 1811 C CA . LYS A 1 229 ? -23.545 -5.442 7.063 1.00 94.19 229 LYS A CA 1
ATOM 1812 C C . LYS A 1 229 ? -22.526 -5.843 8.140 1.00 94.19 229 LYS A C 1
ATOM 1814 O O . LYS A 1 229 ? -22.730 -5.552 9.311 1.00 94.19 229 LYS A O 1
ATOM 1819 N N . ASN A 1 230 ? -21.444 -6.517 7.746 1.00 92.81 230 ASN A N 1
ATOM 1820 C CA . ASN A 1 230 ? -20.413 -7.027 8.656 1.00 92.81 230 ASN A CA 1
ATOM 1821 C C . ASN A 1 230 ? -19.059 -6.330 8.438 1.00 92.81 230 ASN A C 1
ATOM 1823 O O . ASN A 1 230 ? -18.012 -6.988 8.431 1.00 92.81 230 ASN A O 1
ATOM 1827 N N . LEU A 1 231 ? -19.063 -5.012 8.203 1.00 98.50 231 LEU A N 1
ATOM 1828 C CA . LEU A 1 231 ? -17.826 -4.239 8.116 1.00 98.50 231 LEU A CA 1
ATOM 1829 C C . LEU A 1 231 ? -17.088 -4.307 9.459 1.00 98.50 231 LEU A C 1
ATOM 1831 O O . LEU A 1 231 ? -17.600 -3.881 10.489 1.00 98.50 231 LEU A O 1
ATOM 1835 N N . TRP A 1 232 ? -15.869 -4.845 9.455 1.00 98.56 232 TRP A N 1
ATOM 1836 C CA . TRP A 1 232 ? -15.055 -4.922 10.669 1.00 98.56 232 TRP A CA 1
ATOM 1837 C C . TRP A 1 232 ? -14.366 -3.587 10.959 1.00 98.56 232 TRP A C 1
ATOM 1839 O O . TRP A 1 232 ? -14.211 -3.193 12.115 1.00 98.56 232 TRP A O 1
ATOM 1849 N N . GLY A 1 233 ? -13.933 -2.889 9.910 1.00 98.62 233 GLY A N 1
ATOM 1850 C CA . GLY A 1 233 ? -13.204 -1.641 10.050 1.00 98.62 233 GLY A CA 1
ATOM 1851 C C . GLY A 1 233 ? -12.898 -0.951 8.730 1.00 98.62 233 GLY A C 1
ATOM 1852 O O . GLY A 1 233 ? -13.262 -1.419 7.653 1.00 98.62 233 GLY A O 1
ATOM 1853 N N . VAL A 1 234 ? -12.154 0.141 8.837 1.00 98.81 234 VAL A N 1
ATOM 1854 C CA . VAL A 1 234 ? -11.596 0.897 7.715 1.00 98.81 234 VAL A CA 1
ATOM 1855 C C . VAL A 1 234 ? -10.080 0.994 7.864 1.00 98.81 234 VAL A C 1
ATOM 1857 O O . VAL A 1 234 ? -9.559 1.068 8.979 1.00 98.81 234 VAL A O 1
ATOM 1860 N N . ARG A 1 235 ? -9.356 0.972 6.746 1.00 98.75 235 ARG A N 1
ATOM 1861 C CA . ARG A 1 235 ? -7.923 1.242 6.656 1.00 98.75 235 ARG A CA 1
ATOM 1862 C C . ARG A 1 235 ? -7.730 2.611 6.019 1.00 98.75 235 ARG A C 1
ATOM 1864 O O . ARG A 1 235 ? -8.272 2.866 4.950 1.00 98.75 235 ARG A O 1
ATOM 1871 N N . VAL A 1 236 ? -6.935 3.453 6.669 1.00 98.38 236 VAL A N 1
ATOM 1872 C CA . VAL A 1 236 ? -6.598 4.796 6.188 1.00 98.38 236 VAL A CA 1
ATOM 1873 C C . VAL A 1 236 ? -5.119 4.833 5.809 1.00 98.38 236 VAL A C 1
ATOM 1875 O O . VAL A 1 236 ? -4.264 4.648 6.680 1.00 98.38 236 VAL A O 1
ATOM 1878 N N . ASP A 1 237 ? -4.825 5.074 4.527 1.00 96.69 237 ASP A N 1
ATOM 1879 C CA . ASP A 1 237 ? -3.465 5.109 3.962 1.00 96.69 237 ASP A CA 1
ATOM 1880 C C . ASP A 1 237 ? -3.103 6.446 3.286 1.00 96.69 237 ASP A C 1
ATOM 1882 O O . ASP A 1 237 ? -2.181 6.517 2.471 1.00 96.69 237 ASP A O 1
ATOM 1886 N N . THR A 1 238 ? -3.793 7.535 3.651 1.00 96.31 238 THR A N 1
ATOM 1887 C CA . THR A 1 238 ? -3.672 8.844 2.999 1.00 96.31 238 THR A CA 1
ATOM 1888 C C . THR A 1 238 ? -2.215 9.234 2.738 1.00 96.31 238 THR A C 1
ATOM 1890 O O . THR A 1 238 ? -1.370 9.273 3.648 1.00 96.31 238 THR A O 1
ATOM 1893 N N . ALA A 1 239 ? -1.919 9.550 1.476 1.00 92.12 239 ALA A N 1
ATOM 1894 C CA . ALA A 1 239 ? -0.582 9.913 1.033 1.00 92.12 239 ALA A CA 1
ATOM 1895 C C . ALA A 1 239 ? -0.069 11.147 1.803 1.00 92.12 239 ALA A C 1
ATOM 1897 O O . ALA A 1 239 ? -0.801 12.112 2.008 1.00 92.12 239 ALA A O 1
ATOM 1898 N N . GLY A 1 240 ? 1.193 11.115 2.246 1.00 90.25 240 GLY A N 1
ATOM 1899 C CA . GLY A 1 240 ? 1.802 12.144 3.104 1.00 90.25 240 GLY A CA 1
ATOM 1900 C C . GLY A 1 240 ? 1.909 13.536 2.476 1.00 90.25 240 GLY A C 1
ATOM 1901 O O . GLY A 1 240 ? 2.174 14.507 3.174 1.00 90.25 240 GLY A O 1
ATOM 1902 N N . GLU A 1 241 ? 1.715 13.628 1.168 1.00 88.69 241 GLU A N 1
ATOM 1903 C CA . GLU A 1 241 ? 1.637 14.853 0.385 1.00 88.69 241 GLU A CA 1
ATOM 1904 C C . GLU A 1 241 ? 0.226 15.468 0.354 1.00 88.69 241 GLU A C 1
ATOM 1906 O O . GLU A 1 241 ? 0.114 16.677 0.152 1.00 88.69 241 GLU A O 1
ATOM 1911 N N . ASN A 1 242 ? -0.828 14.692 0.616 1.00 93.12 242 ASN A N 1
ATOM 1912 C CA . ASN A 1 242 ? -2.216 15.145 0.514 1.00 93.12 242 ASN A CA 1
ATOM 1913 C C . ASN A 1 242 ? -2.763 15.604 1.865 1.00 93.12 242 ASN A C 1
ATOM 1915 O O . ASN A 1 242 ? -2.315 15.142 2.911 1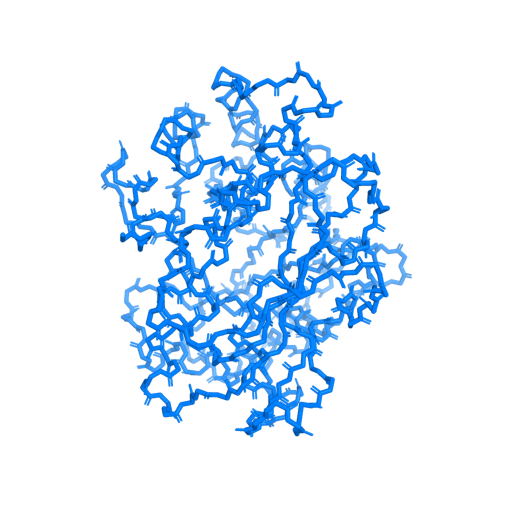.00 93.12 242 ASN A O 1
ATOM 1919 N N . ILE A 1 243 ? -3.786 16.453 1.845 1.00 94.31 243 ILE A N 1
ATOM 1920 C CA . ILE A 1 243 ? -4.585 16.770 3.033 1.00 94.31 243 ILE A CA 1
ATOM 1921 C C . ILE A 1 243 ? -5.660 15.685 3.182 1.00 94.31 243 ILE A C 1
ATOM 1923 O O . ILE A 1 243 ? -6.353 15.359 2.219 1.00 94.31 243 ILE A O 1
ATOM 1927 N N . MET A 1 244 ? -5.752 15.087 4.370 1.00 94.62 244 MET A N 1
ATOM 1928 C CA . MET A 1 244 ? -6.785 14.097 4.702 1.00 94.62 244 MET A CA 1
ATOM 1929 C C . MET A 1 244 ? -8.137 14.795 4.920 1.00 94.62 244 MET A C 1
ATOM 1931 O O . MET A 1 244 ? -8.165 15.908 5.453 1.00 94.62 244 MET A O 1
ATOM 1935 N N . GLN A 1 245 ? -9.258 14.154 4.573 1.00 96.19 245 GLN A N 1
ATOM 1936 C CA . GLN A 1 245 ? -10.580 14.696 4.891 1.00 96.19 245 GLN A CA 1
ATOM 1937 C C . GLN A 1 245 ? -10.728 14.943 6.406 1.00 96.19 245 GLN A C 1
ATOM 1939 O O . GLN A 1 245 ? -10.218 14.194 7.243 1.00 96.19 245 GLN A O 1
ATOM 1944 N N . GLY A 1 246 ? -11.420 16.027 6.769 1.00 93.19 246 GLY A N 1
ATOM 1945 C CA . GLY A 1 246 ? -11.649 16.411 8.166 1.00 93.19 246 GLY A CA 1
ATOM 1946 C C . GLY A 1 246 ? -10.530 17.245 8.800 1.00 93.19 246 GLY A C 1
ATOM 1947 O O . GLY A 1 246 ? -10.607 17.577 9.982 1.00 93.19 246 GLY A O 1
ATOM 1948 N N . THR A 1 247 ? -9.501 17.629 8.039 1.00 93.38 247 THR A N 1
ATOM 1949 C CA . THR A 1 247 ? -8.465 18.576 8.477 1.00 93.38 247 THR A CA 1
ATOM 1950 C C . THR A 1 247 ? -8.111 19.572 7.372 1.00 93.38 247 THR A C 1
ATOM 1952 O O . THR A 1 247 ? -8.357 19.326 6.197 1.00 93.38 247 THR A O 1
ATOM 1955 N N . LYS A 1 248 ? -7.554 20.730 7.751 1.00 89.88 248 LYS A N 1
ATOM 1956 C CA . LYS A 1 248 ? -7.115 21.789 6.817 1.00 89.88 248 LYS A CA 1
ATOM 1957 C C . LYS A 1 248 ? -5.597 21.963 6.752 1.00 89.88 248 LYS A C 1
ATOM 1959 O O . LYS A 1 248 ? -5.096 22.613 5.844 1.00 89.88 248 LYS A O 1
ATOM 1964 N N . PHE A 1 249 ? -4.866 21.404 7.716 1.00 85.38 249 PHE A N 1
ATOM 1965 C CA . PHE A 1 249 ? -3.452 21.743 7.929 1.00 85.38 249 PHE A CA 1
ATOM 1966 C C . PHE A 1 249 ? -2.534 20.524 7.984 1.00 85.38 249 PHE A C 1
ATOM 1968 O O . PHE A 1 249 ? -1.330 20.644 7.775 1.00 85.38 249 PHE A O 1
ATOM 1975 N N . SER A 1 250 ? -3.074 19.343 8.289 1.00 88.00 250 SER A N 1
ATOM 1976 C CA . SER A 1 250 ? -2.267 18.136 8.448 1.00 88.00 250 SER A CA 1
ATOM 1977 C C . SER A 1 250 ? -2.278 17.306 7.171 1.00 88.00 250 SER A C 1
ATOM 1979 O O . SER A 1 250 ? -3.339 17.033 6.610 1.00 88.00 250 SER A O 1
ATOM 1981 N N . ARG A 1 251 ? -1.088 16.888 6.729 1.00 92.56 251 ARG A N 1
ATOM 1982 C CA . ARG A 1 251 ? -0.933 16.025 5.556 1.00 92.56 251 ARG A CA 1
ATOM 1983 C C . ARG A 1 251 ? -0.814 14.549 5.934 1.00 92.56 251 ARG A C 1
ATOM 1985 O O . ARG A 1 251 ? -0.285 14.212 6.996 1.00 92.56 251 ARG A O 1
ATOM 1992 N N . GLY A 1 252 ? -1.271 13.684 5.034 1.00 95.25 252 GLY A N 1
ATOM 1993 C CA . GLY A 1 252 ? -1.361 12.241 5.213 1.00 95.25 252 GLY A CA 1
ATOM 1994 C C . GLY A 1 252 ? -2.239 11.825 6.388 1.00 95.25 252 GLY A C 1
ATOM 1995 O O . GLY A 1 252 ? -3.010 12.611 6.942 1.00 95.25 252 GLY A O 1
ATOM 1996 N N . VAL A 1 253 ? -2.078 10.567 6.799 1.00 97.38 253 VAL A N 1
ATOM 1997 C CA . VAL A 1 253 ? -2.765 10.027 7.978 1.00 97.38 253 VAL A CA 1
ATOM 1998 C C . VAL A 1 253 ? -2.328 10.801 9.218 1.00 97.38 253 VAL A C 1
ATOM 2000 O O . VAL A 1 253 ? -1.170 10.700 9.640 1.00 97.38 253 VAL A O 1
ATOM 2003 N N . SER A 1 254 ? -3.247 11.573 9.792 1.00 97.12 254 SER A N 1
ATOM 2004 C CA . SER A 1 254 ? -2.962 12.553 10.840 1.00 97.12 254 SER A CA 1
ATOM 2005 C C . SER A 1 254 ? -3.925 12.427 12.015 1.00 97.12 254 SER A C 1
ATOM 2007 O O . SER A 1 254 ? -5.049 11.952 11.870 1.00 97.12 254 SER A O 1
ATOM 2009 N N . VAL A 1 255 ? -3.487 12.874 13.195 1.00 97.44 255 VAL A N 1
ATOM 2010 C CA . VAL A 1 255 ? -4.316 12.851 14.410 1.00 97.44 255 VAL A CA 1
ATOM 2011 C C . VAL A 1 255 ? -5.608 13.643 14.211 1.00 97.44 255 VAL A C 1
ATOM 2013 O O . VAL A 1 255 ? -6.673 13.172 14.600 1.00 97.44 255 VAL A O 1
ATOM 2016 N N . SER A 1 256 ? -5.532 14.826 13.594 1.00 96.88 256 SER A N 1
ATOM 2017 C CA . SER A 1 256 ? -6.693 15.693 13.362 1.00 96.88 256 SER A CA 1
ATOM 2018 C C . SER A 1 256 ? -7.709 15.045 12.418 1.00 96.88 256 SER A C 1
ATOM 2020 O O . SER A 1 256 ? -8.881 14.951 12.777 1.00 96.88 256 SER A O 1
ATOM 2022 N N . GLY A 1 257 ? -7.260 14.510 11.278 1.00 97.69 257 GLY A N 1
ATOM 2023 C CA . GLY A 1 257 ? -8.139 13.818 10.331 1.00 97.69 257 GLY A CA 1
ATOM 2024 C C . GLY A 1 257 ? -8.773 12.554 10.919 1.00 97.69 257 GLY A C 1
ATOM 2025 O O . GLY A 1 257 ? -9.980 12.362 10.814 1.00 97.69 257 GLY A O 1
ATOM 2026 N N . ILE A 1 258 ? -8.006 11.724 11.636 1.00 98.50 258 ILE A N 1
ATOM 2027 C CA . ILE A 1 258 ? -8.553 10.514 12.278 1.00 98.50 258 ILE A CA 1
ATOM 2028 C C . ILE A 1 258 ? -9.502 10.859 13.434 1.00 98.50 258 ILE A C 1
ATOM 2030 O O . ILE A 1 258 ? -10.483 10.153 13.657 1.00 98.50 258 ILE A O 1
ATOM 2034 N N . THR A 1 259 ? -9.263 11.963 14.145 1.00 98.44 259 THR A N 1
ATOM 2035 C CA . THR A 1 259 ? -10.201 12.474 15.156 1.00 98.44 259 THR A CA 1
ATOM 2036 C C . THR A 1 259 ? -11.533 12.861 14.518 1.00 98.44 259 THR A C 1
ATOM 2038 O O . THR A 1 259 ? -12.579 12.502 15.056 1.00 98.44 259 THR A O 1
ATOM 2041 N N . ALA A 1 260 ? -11.508 13.562 13.380 1.00 98.38 260 ALA A N 1
ATOM 2042 C CA . ALA A 1 260 ? -12.713 13.916 12.633 1.00 98.38 260 ALA A CA 1
ATOM 2043 C C . ALA A 1 260 ? -13.446 12.663 12.130 1.00 98.38 260 ALA A C 1
ATOM 2045 O O . ALA A 1 260 ? -14.627 12.497 12.420 1.00 98.38 260 ALA A O 1
ATOM 2046 N N . LEU A 1 261 ? -12.726 11.729 11.500 1.00 98.62 261 LEU A N 1
ATOM 2047 C CA . LEU A 1 261 ? -13.275 10.445 11.061 1.00 98.62 261 LEU A CA 1
ATOM 2048 C C . LEU A 1 261 ? -13.960 9.685 12.204 1.00 98.62 261 LEU A C 1
ATOM 2050 O O . LEU A 1 261 ? -15.100 9.249 12.065 1.00 98.62 261 LEU A O 1
ATOM 2054 N N . ARG A 1 262 ? -13.291 9.545 13.355 1.00 98.75 262 ARG A N 1
ATOM 2055 C CA . ARG A 1 262 ? -13.860 8.852 14.516 1.00 98.75 262 ARG A CA 1
ATOM 2056 C C . ARG A 1 262 ? -15.122 9.547 15.033 1.00 98.75 262 ARG A C 1
ATOM 2058 O O . ARG A 1 262 ? -16.072 8.861 15.396 1.00 98.75 262 ARG A O 1
ATOM 2065 N N . LYS A 1 263 ? -15.148 10.883 15.069 1.00 98.56 263 LYS A N 1
ATOM 2066 C CA . LYS A 1 263 ? -16.333 11.647 15.491 1.00 98.56 263 LYS A CA 1
ATOM 2067 C C . LYS A 1 263 ? -17.516 11.428 14.554 1.00 98.56 263 LYS A C 1
ATOM 2069 O O . LYS A 1 263 ? -18.607 11.169 15.049 1.00 98.56 263 LYS A O 1
ATOM 2074 N N . GLU A 1 264 ? -17.298 11.476 13.244 1.00 98.75 264 GLU A N 1
ATOM 2075 C CA . GLU A 1 264 ? -18.374 11.281 12.269 1.00 98.75 264 GLU A CA 1
ATOM 2076 C C . GLU A 1 264 ? -18.892 9.837 12.267 1.00 98.75 264 GLU A C 1
ATOM 2078 O O . GLU A 1 264 ? -20.103 9.634 12.302 1.00 98.75 264 GLU A O 1
ATOM 2083 N N . LEU A 1 265 ? -18.012 8.830 12.372 1.00 98.69 265 LEU A N 1
ATOM 2084 C CA . LEU A 1 265 ? -18.436 7.437 12.580 1.00 98.69 265 LEU A CA 1
ATOM 2085 C C . LEU A 1 265 ? -19.287 7.290 13.848 1.00 98.69 265 LEU A C 1
ATOM 2087 O O . LEU A 1 265 ? -20.343 6.667 13.812 1.00 98.69 265 LEU A O 1
ATOM 2091 N N . ASN A 1 266 ? -18.859 7.879 14.968 1.00 98.50 266 ASN A N 1
ATOM 2092 C CA . ASN A 1 266 ? -19.613 7.815 16.220 1.00 98.50 266 ASN A CA 1
ATOM 2093 C C . ASN A 1 266 ? -20.979 8.508 16.102 1.00 98.50 266 ASN A C 1
ATOM 2095 O O . ASN A 1 266 ? -21.978 7.962 16.563 1.00 98.50 266 ASN A O 1
ATOM 2099 N N . LYS A 1 267 ? -21.026 9.691 15.479 1.00 98.62 267 LYS A N 1
ATOM 2100 C CA . LYS A 1 267 ? -22.252 10.471 15.260 1.00 98.62 267 LYS A CA 1
ATOM 2101 C C . LYS A 1 267 ? -23.264 9.716 14.397 1.00 98.62 267 LYS A C 1
ATOM 2103 O O . LYS A 1 267 ? -24.455 9.780 14.673 1.00 98.62 267 LYS A O 1
ATOM 2108 N N . ALA A 1 268 ? -22.787 8.979 13.397 1.00 98.44 268 ALA A N 1
ATOM 2109 C CA . ALA A 1 268 ? -23.607 8.136 12.534 1.00 98.44 268 ALA A CA 1
ATOM 2110 C C . ALA A 1 268 ? -23.975 6.770 13.158 1.00 98.44 268 ALA A C 1
ATOM 2112 O O . ALA A 1 268 ? -24.590 5.943 12.496 1.00 98.44 268 ALA A O 1
ATOM 2113 N N . GLY A 1 269 ? -23.605 6.504 14.420 1.00 98.12 269 GLY A N 1
ATOM 2114 C CA . GLY A 1 269 ? -23.926 5.244 15.105 1.00 98.12 269 GLY A CA 1
ATOM 2115 C C . GLY A 1 269 ? -22.995 4.070 14.768 1.00 98.12 269 GLY A C 1
ATOM 2116 O O . GLY A 1 269 ? -23.285 2.933 15.126 1.00 98.12 269 GLY A O 1
ATOM 2117 N N . PHE A 1 270 ? -21.854 4.329 14.127 1.00 98.31 270 PHE A N 1
ATOM 2118 C CA . PHE A 1 270 ? -20.857 3.335 13.711 1.00 98.31 270 PHE A CA 1
ATOM 2119 C C . PHE A 1 270 ? -19.621 3.303 14.627 1.00 98.31 270 PHE A C 1
ATOM 2121 O O . PHE A 1 270 ? -18.490 3.086 14.180 1.00 98.31 270 PHE A O 1
ATOM 2128 N N . SER A 1 271 ? -19.807 3.513 15.932 1.00 97.06 271 SER A N 1
ATOM 2129 C CA . SER A 1 271 ? -18.708 3.585 16.909 1.00 97.06 271 SER A CA 1
ATOM 2130 C C . SER A 1 271 ? -17.921 2.274 17.053 1.00 97.06 271 SER A C 1
ATOM 2132 O O . SER A 1 271 ? -16.736 2.294 17.393 1.00 97.06 271 SER A O 1
ATOM 2134 N N . GLN A 1 272 ? -18.542 1.140 16.720 1.00 97.38 272 GLN A N 1
ATOM 2135 C CA . GLN A 1 272 ? -17.932 -0.190 16.692 1.00 97.38 272 GLN A CA 1
ATOM 2136 C C . GLN A 1 272 ? -16.923 -0.395 15.551 1.00 97.38 272 GLN A C 1
ATOM 2138 O O . GLN A 1 272 ? -16.099 -1.309 15.632 1.00 97.38 272 GLN A O 1
ATOM 2143 N N . ILE A 1 273 ? -16.975 0.422 14.490 1.00 98.56 273 ILE A N 1
ATOM 2144 C CA . ILE A 1 273 ? -16.104 0.271 13.319 1.00 98.56 273 ILE A CA 1
ATOM 2145 C C . ILE A 1 273 ? -14.658 0.566 13.717 1.00 98.56 273 ILE A C 1
ATOM 2147 O O . ILE A 1 273 ? -14.323 1.633 14.247 1.00 98.56 273 ILE A O 1
ATOM 2151 N N . LYS A 1 274 ? -13.776 -0.402 13.470 1.00 98.81 274 LYS A N 1
ATOM 2152 C CA . LYS A 1 274 ? -12.357 -0.304 13.820 1.00 98.81 274 LYS A CA 1
ATOM 2153 C C . LYS A 1 274 ? -11.598 0.549 12.814 1.00 98.81 274 LYS A C 1
ATOM 2155 O O . LYS A 1 274 ? -11.947 0.581 11.638 1.00 98.81 274 LYS A O 1
ATOM 2160 N N . ILE A 1 275 ? -10.531 1.207 13.259 1.00 98.81 275 ILE A N 1
ATOM 2161 C CA . ILE A 1 275 ? -9.660 1.998 12.377 1.00 98.81 275 ILE A CA 1
ATOM 2162 C C . ILE A 1 275 ? -8.259 1.384 12.350 1.00 98.81 275 ILE A C 1
ATOM 2164 O O . ILE A 1 275 ? -7.594 1.267 13.379 1.00 98.81 275 ILE A O 1
ATOM 2168 N N . VAL A 1 276 ? -7.796 1.014 11.159 1.00 98.75 276 VAL A N 1
ATOM 2169 C CA . VAL A 1 276 ? -6.426 0.566 10.892 1.00 98.75 276 VAL A CA 1
ATOM 2170 C C . VAL A 1 276 ? -5.667 1.703 10.227 1.00 98.75 276 VAL A C 1
ATOM 2172 O O . VAL A 1 276 ? -6.092 2.217 9.196 1.00 98.75 276 VAL A O 1
ATOM 2175 N N . LEU A 1 277 ? -4.529 2.090 10.793 1.00 98.44 277 LEU A N 1
ATOM 2176 C CA . LEU A 1 277 ? -3.705 3.153 10.222 1.00 98.44 277 LEU A CA 1
ATOM 2177 C C . LEU A 1 277 ? -2.513 2.560 9.470 1.00 98.44 277 LEU A C 1
ATOM 2179 O O . LEU A 1 277 ? -1.797 1.717 10.009 1.00 98.44 277 LEU A O 1
ATOM 2183 N N . SER A 1 278 ? -2.260 3.013 8.249 1.00 95.62 278 SER A N 1
ATOM 2184 C CA . SER A 1 278 ? -1.030 2.708 7.508 1.00 95.62 278 SER A CA 1
ATOM 2185 C C . SER A 1 278 ? -0.393 4.000 6.977 1.00 95.62 278 SER A C 1
ATOM 2187 O O . SER A 1 278 ? -0.754 5.090 7.416 1.00 95.62 278 SER A O 1
ATOM 2189 N N . SER A 1 279 ? 0.647 3.908 6.142 1.00 91.25 279 SER A N 1
ATOM 2190 C CA . SER A 1 279 ? 1.447 5.053 5.670 1.00 91.25 279 SER A CA 1
ATOM 2191 C C . SER A 1 279 ? 2.258 5.755 6.779 1.00 91.25 279 SER A C 1
ATOM 2193 O O . SER A 1 279 ? 1.817 6.665 7.491 1.00 91.25 279 SER A O 1
ATOM 2195 N N . GLY A 1 280 ? 3.522 5.340 6.919 1.00 91.31 280 GLY A N 1
ATOM 2196 C CA . GLY A 1 280 ? 4.511 6.014 7.772 1.00 91.31 280 GLY A CA 1
ATOM 2197 C C . GLY A 1 280 ? 4.467 5.659 9.263 1.00 91.31 280 GLY A C 1
ATOM 2198 O O . GLY A 1 280 ? 5.124 6.332 10.051 1.00 91.31 280 GLY A O 1
ATOM 2199 N N . PHE A 1 281 ? 3.756 4.603 9.668 1.00 95.31 281 PHE A N 1
ATOM 2200 C CA . PHE A 1 281 ? 3.699 4.145 11.070 1.00 95.31 281 PHE A CA 1
ATOM 2201 C C . PHE A 1 281 ? 4.925 3.340 11.534 1.00 95.31 281 PHE A C 1
ATOM 2203 O O . PHE A 1 281 ? 4.983 2.911 12.681 1.00 95.31 281 PHE A O 1
ATOM 2210 N N . GLY A 1 282 ? 5.952 3.214 10.684 1.00 93.94 282 GLY A N 1
ATOM 2211 C CA . GLY A 1 282 ? 7.313 2.893 11.132 1.00 93.94 282 GLY A CA 1
ATOM 2212 C C . GLY A 1 282 ? 7.986 4.053 11.886 1.00 93.94 282 GLY A C 1
ATOM 2213 O O . GLY A 1 282 ? 9.010 3.863 12.541 1.00 93.94 282 GLY A O 1
ATOM 2214 N N . ASN A 1 283 ? 7.418 5.265 11.811 1.00 95.06 283 ASN A N 1
ATOM 2215 C CA . ASN A 1 283 ? 7.879 6.435 12.548 1.00 95.06 283 ASN A CA 1
ATOM 2216 C C . ASN A 1 283 ? 7.337 6.413 13.988 1.00 95.06 283 ASN A C 1
ATOM 2218 O O . ASN A 1 283 ? 6.134 6.555 14.220 1.00 95.06 283 ASN A O 1
ATOM 2222 N N . LYS A 1 284 ? 8.256 6.284 14.951 1.00 95.88 284 LYS A N 1
ATOM 2223 C CA . LYS A 1 284 ? 7.958 6.241 16.386 1.00 95.88 284 LYS A CA 1
ATOM 2224 C C . LYS A 1 284 ? 7.205 7.489 16.862 1.00 95.88 284 LYS A C 1
ATOM 2226 O O . LYS A 1 284 ? 6.181 7.358 17.521 1.00 95.88 284 LYS A O 1
ATOM 2231 N N . GLN A 1 285 ? 7.674 8.679 16.490 1.00 96.69 285 GLN A N 1
ATOM 2232 C CA . GLN A 1 285 ? 7.100 9.954 16.925 1.00 96.69 285 GLN A CA 1
ATOM 2233 C C . GLN A 1 285 ? 5.665 10.127 16.420 1.00 96.69 285 GLN A C 1
ATOM 2235 O O . GLN A 1 285 ? 4.798 10.598 17.152 1.00 96.69 285 GLN A O 1
ATOM 2240 N N . LYS A 1 286 ? 5.392 9.701 15.179 1.00 96.88 286 LYS A N 1
ATOM 2241 C CA . LYS A 1 286 ? 4.035 9.693 14.622 1.00 96.88 286 LYS A CA 1
ATOM 2242 C C . LYS A 1 286 ? 3.120 8.808 15.465 1.00 96.88 286 LYS A C 1
ATOM 2244 O O . LYS A 1 286 ? 2.035 9.243 15.835 1.00 96.88 286 LYS A O 1
ATOM 2249 N N . LEU A 1 287 ? 3.555 7.594 15.792 1.00 97.44 287 LEU A N 1
ATOM 2250 C CA . LEU A 1 287 ? 2.765 6.667 16.597 1.00 97.44 287 LEU A CA 1
ATOM 2251 C C . LEU A 1 287 ? 2.529 7.187 18.030 1.00 97.44 287 LEU A C 1
ATOM 2253 O O . LEU A 1 287 ? 1.400 7.141 18.517 1.00 97.44 287 LEU A O 1
ATOM 2257 N N . GLU A 1 288 ? 3.555 7.742 18.680 1.00 97.94 288 GLU A N 1
ATOM 2258 C CA . GLU A 1 288 ? 3.436 8.368 20.007 1.00 97.94 288 GLU A CA 1
ATOM 2259 C C . GLU A 1 288 ? 2.457 9.547 20.000 1.00 97.94 288 GLU A C 1
ATOM 2261 O O . GLU A 1 288 ? 1.661 9.682 20.928 1.00 97.94 288 GLU A O 1
ATOM 2266 N N . ALA A 1 289 ? 2.450 10.359 18.937 1.00 97.62 289 ALA A N 1
ATOM 2267 C CA . ALA A 1 289 ? 1.501 11.459 18.793 1.00 97.62 289 ALA A CA 1
ATOM 2268 C C . ALA A 1 289 ? 0.043 10.970 18.777 1.00 97.62 289 ALA A C 1
ATOM 2270 O O . ALA A 1 289 ? -0.813 11.597 19.399 1.00 97.62 289 ALA A O 1
ATOM 2271 N N . PHE A 1 290 ? -0.240 9.837 18.125 1.00 98.12 290 PHE A N 1
ATOM 2272 C CA . PHE A 1 290 ? -1.571 9.223 18.144 1.00 98.12 290 PHE A CA 1
ATOM 2273 C C . PHE A 1 290 ? -1.959 8.727 19.542 1.00 98.12 290 PHE A C 1
ATOM 2275 O O . PHE A 1 290 ? -3.043 9.056 20.019 1.00 98.12 290 PHE A O 1
ATOM 2282 N N . VAL A 1 291 ? -1.076 7.994 20.226 1.00 97.75 291 VAL A N 1
ATOM 2283 C CA . VAL A 1 291 ? -1.346 7.489 21.588 1.00 97.75 291 VAL A CA 1
ATOM 2284 C C . VAL A 1 291 ? -1.535 8.639 22.585 1.00 97.75 291 VAL A C 1
ATOM 2286 O O . VAL A 1 291 ? -2.431 8.601 23.429 1.00 97.75 291 VAL A O 1
ATOM 2289 N N . HIS A 1 292 ? -0.725 9.696 22.485 1.00 97.81 292 HIS A N 1
ATOM 2290 C CA . HIS A 1 292 ? -0.865 10.896 23.314 1.00 97.81 292 HIS A CA 1
ATOM 2291 C C . HIS A 1 292 ? -2.183 11.627 23.055 1.00 97.81 292 HIS A C 1
ATOM 2293 O O . HIS A 1 292 ? -2.853 12.063 23.994 1.00 97.81 292 HIS A O 1
ATOM 2299 N N . ALA A 1 293 ? -2.580 11.735 21.787 1.00 97.81 293 ALA A N 1
ATOM 2300 C CA . ALA A 1 293 ? -3.842 12.353 21.413 1.00 97.81 293 ALA A CA 1
ATOM 2301 C C . ALA A 1 293 ? -5.045 11.594 21.982 1.00 97.81 293 ALA A C 1
ATOM 2303 O O . ALA A 1 293 ? -5.940 12.235 22.521 1.00 97.81 293 ALA A O 1
ATOM 2304 N N . GLU A 1 294 ? -5.055 10.259 21.952 1.00 97.62 294 GLU A N 1
ATOM 2305 C CA . GLU A 1 294 ? -6.135 9.468 22.561 1.00 97.62 294 GLU A CA 1
ATOM 2306 C C . GLU A 1 294 ? -6.285 9.733 24.063 1.00 97.62 294 GLU A C 1
ATOM 2308 O O . GLU A 1 294 ? -7.407 9.890 24.544 1.00 97.62 294 GLU A O 1
ATOM 2313 N N . LYS A 1 295 ? -5.165 9.844 24.799 1.00 96.62 295 LYS A N 1
ATOM 2314 C CA . LYS A 1 295 ? -5.177 10.183 26.233 1.00 96.62 295 LYS A CA 1
ATOM 2315 C C . LYS A 1 295 ? -5.773 11.569 26.479 1.00 96.62 295 LYS A C 1
ATOM 2317 O O . LYS A 1 295 ? -6.609 11.725 27.363 1.00 96.62 295 LYS A O 1
ATOM 2322 N N . LYS A 1 296 ? -5.370 12.565 25.682 1.00 97.88 296 LYS A N 1
ATOM 2323 C CA . LYS A 1 296 ? -5.879 13.943 25.788 1.00 97.88 296 LYS A CA 1
ATOM 2324 C C . LYS A 1 296 ? -7.353 14.060 25.406 1.00 97.88 296 LYS A C 1
ATOM 2326 O O . LYS A 1 296 ? -8.106 14.745 26.086 1.00 97.88 296 LYS A O 1
ATOM 2331 N N . LEU A 1 297 ? -7.753 13.401 24.322 1.00 97.62 297 LEU A N 1
ATOM 2332 C CA . LEU A 1 297 ? -9.114 13.442 23.785 1.00 97.62 297 LEU A CA 1
ATOM 2333 C C . LEU A 1 297 ? -10.074 12.511 24.532 1.00 97.62 297 LEU A C 1
ATOM 2335 O O . LEU A 1 297 ? -11.278 12.603 24.314 1.00 97.62 297 LEU A O 1
ATOM 2339 N N . LYS A 1 298 ? -9.553 11.600 25.370 1.00 97.31 298 LYS A N 1
ATOM 2340 C CA . LYS A 1 298 ? -10.304 10.506 26.007 1.00 97.31 298 LYS A CA 1
ATOM 2341 C C . LYS A 1 298 ? -11.134 9.710 24.990 1.00 97.31 298 LYS A C 1
ATOM 2343 O O . LYS A 1 298 ? -12.266 9.322 25.254 1.00 97.31 298 LYS A O 1
ATOM 2348 N N . MET A 1 299 ? -10.566 9.482 23.806 1.00 97.31 299 MET A N 1
ATOM 2349 C CA . MET A 1 299 ? -11.241 8.841 22.678 1.00 97.31 299 MET A CA 1
ATOM 2350 C C . MET A 1 299 ? -10.265 7.929 21.950 1.00 97.31 299 MET A C 1
ATOM 2352 O O . MET A 1 299 ? -9.174 8.363 21.590 1.00 97.31 299 MET A O 1
ATOM 2356 N N . LYS A 1 300 ? -10.666 6.680 21.700 1.00 97.50 300 LYS A N 1
ATOM 2357 C CA . LYS A 1 300 ? -9.876 5.745 20.896 1.00 97.50 300 LYS A CA 1
ATOM 2358 C C . LYS A 1 300 ? -9.924 6.158 19.424 1.00 97.50 300 LYS A C 1
ATOM 2360 O O . LYS A 1 300 ? -10.996 6.256 18.833 1.00 97.50 300 LYS A O 1
ATOM 2365 N N . LEU A 1 301 ? -8.760 6.378 18.832 1.00 98.06 301 LEU A N 1
ATOM 2366 C CA . LEU A 1 301 ? -8.577 6.810 17.453 1.00 98.06 301 LEU A CA 1
ATOM 2367 C C . LEU A 1 301 ? -8.262 5.644 16.517 1.00 98.06 301 LEU A C 1
ATOM 2369 O O . LEU A 1 301 ? -8.633 5.702 15.349 1.00 98.06 301 LEU A O 1
ATOM 2373 N N . PHE A 1 302 ? -7.610 4.584 17.001 1.00 98.44 302 PHE A N 1
ATOM 2374 C CA . PHE A 1 302 ? -7.226 3.458 16.148 1.00 98.44 302 PHE A CA 1
ATOM 2375 C C . PHE A 1 302 ? -7.122 2.124 16.886 1.00 98.44 302 PHE A C 1
ATOM 2377 O O . PHE A 1 302 ? -6.935 2.057 18.099 1.00 98.44 302 PHE A O 1
ATOM 2384 N N . ASP A 1 303 ? -7.219 1.042 16.124 1.00 98.56 303 ASP A N 1
ATOM 2385 C CA . ASP A 1 303 ? -7.258 -0.334 16.611 1.00 98.56 303 ASP A CA 1
ATOM 2386 C C . ASP A 1 303 ? -6.016 -1.131 16.230 1.00 98.56 303 ASP A C 1
ATOM 2388 O O . ASP A 1 303 ? -5.659 -2.054 16.954 1.00 98.56 303 ASP A O 1
ATOM 2392 N N . ALA A 1 304 ? -5.365 -0.789 15.119 1.00 98.38 304 ALA A N 1
ATOM 2393 C CA . ALA A 1 304 ? -4.188 -1.484 14.612 1.00 98.38 304 ALA A CA 1
ATOM 2394 C C . ALA A 1 304 ? -3.352 -0.567 13.716 1.00 98.38 304 ALA A C 1
ATOM 2396 O O . ALA A 1 304 ? -3.849 0.454 13.229 1.00 98.38 304 ALA A O 1
ATOM 2397 N N . VAL A 1 305 ? -2.109 -0.966 13.445 1.00 98.44 305 VAL A N 1
ATOM 2398 C CA . VAL A 1 305 ? -1.262 -0.298 12.448 1.00 98.44 305 VAL A CA 1
ATOM 2399 C C . VAL A 1 305 ? -0.701 -1.282 11.429 1.00 98.44 305 VAL A C 1
ATOM 2401 O O . VAL A 1 305 ? -0.281 -2.383 11.780 1.00 98.44 305 VAL A O 1
ATOM 2404 N N . GLY A 1 306 ? -0.676 -0.874 10.163 1.00 97.62 306 GLY A N 1
ATOM 2405 C CA . GLY A 1 306 ? 0.082 -1.525 9.100 1.00 97.62 306 GLY A CA 1
ATOM 2406 C C . GLY A 1 306 ? 1.430 -0.831 8.919 1.00 97.62 306 GLY A C 1
ATOM 2407 O O . GLY A 1 306 ? 1.481 0.380 8.695 1.00 97.62 306 GLY A O 1
ATOM 2408 N N . VAL A 1 307 ? 2.526 -1.582 9.007 1.00 96.75 307 VAL A N 1
ATOM 2409 C CA . VAL A 1 307 ? 3.888 -1.041 8.918 1.00 96.75 307 VAL A CA 1
ATOM 2410 C C . VAL A 1 307 ? 4.652 -1.708 7.782 1.00 96.75 307 VAL A C 1
ATOM 2412 O O . VAL A 1 307 ? 4.865 -2.918 7.789 1.00 96.75 307 VAL A O 1
ATOM 2415 N N . GLY A 1 308 ? 5.080 -0.896 6.814 1.00 90.88 308 GLY A N 1
ATOM 2416 C CA . GLY A 1 308 ? 5.986 -1.313 5.744 1.00 90.88 308 GLY A CA 1
ATOM 2417 C C . GLY A 1 308 ? 7.453 -1.109 6.127 1.00 90.88 308 GLY A C 1
ATOM 2418 O O . GLY A 1 308 ? 8.208 -2.059 6.334 1.00 90.88 308 GLY A O 1
ATOM 2419 N N . GLU A 1 309 ? 7.865 0.153 6.239 1.00 90.00 309 GLU A N 1
ATOM 2420 C CA . GLU A 1 309 ? 9.261 0.543 6.456 1.00 90.00 309 GLU A CA 1
ATOM 2421 C C . GLU A 1 309 ? 9.692 0.368 7.927 1.00 90.00 309 GLU A C 1
ATOM 2423 O O . GLU A 1 309 ? 9.443 1.226 8.775 1.00 90.00 309 GLU A O 1
ATOM 2428 N N . LEU A 1 310 ? 10.375 -0.741 8.234 1.00 89.62 310 LEU A N 1
ATOM 2429 C CA . LEU A 1 310 ? 11.006 -1.002 9.543 1.00 89.62 310 LEU A CA 1
ATOM 2430 C C . LEU A 1 310 ? 12.521 -0.774 9.546 1.00 89.62 310 LEU A C 1
ATOM 2432 O O . LEU A 1 310 ? 13.159 -0.808 10.595 1.00 89.62 310 LEU A O 1
ATOM 2436 N N . PHE A 1 311 ? 13.101 -0.487 8.390 1.00 88.12 311 PHE A N 1
ATOM 2437 C CA . PHE A 1 311 ? 14.497 -0.122 8.215 1.00 88.12 311 PHE A CA 1
ATOM 2438 C C . PHE A 1 311 ? 14.583 0.954 7.131 1.00 88.12 311 PHE A C 1
ATOM 2440 O O . PHE A 1 311 ? 13.633 1.163 6.377 1.00 88.12 311 PHE A O 1
ATOM 2447 N N . SER A 1 312 ? 15.686 1.697 7.113 1.00 88.62 312 SER A N 1
ATOM 2448 C CA . SER A 1 312 ? 15.891 2.748 6.119 1.00 88.62 312 SER A CA 1
ATOM 2449 C C . SER A 1 312 ? 15.972 2.123 4.728 1.00 88.62 312 SER A C 1
ATOM 2451 O O . SER A 1 312 ? 16.858 1.316 4.476 1.00 88.62 312 SER A O 1
ATOM 2453 N N . VAL A 1 313 ? 15.065 2.510 3.838 1.00 91.06 313 VAL A N 1
ATOM 2454 C CA . VAL A 1 313 ? 14.981 1.976 2.479 1.00 91.06 313 VAL A CA 1
ATOM 2455 C C . VAL A 1 313 ? 14.642 3.085 1.498 1.00 91.06 313 VAL A C 1
ATOM 2457 O O . VAL A 1 313 ? 13.895 4.018 1.808 1.00 91.06 313 VAL A O 1
ATOM 2460 N N . ARG A 1 314 ? 15.170 2.972 0.285 1.00 94.12 314 ARG A N 1
ATOM 2461 C CA . ARG A 1 314 ? 14.667 3.683 -0.887 1.00 94.12 314 ARG A CA 1
ATOM 2462 C C . ARG A 1 314 ? 13.490 2.875 -1.431 1.00 94.12 314 ARG A C 1
ATOM 2464 O O . ARG A 1 314 ? 13.655 2.046 -2.317 1.00 94.12 314 ARG A O 1
ATOM 2471 N N . ALA A 1 315 ? 12.320 3.061 -0.818 1.00 93.44 315 ALA A N 1
ATOM 2472 C CA . ALA A 1 315 ? 11.119 2.300 -1.150 1.00 93.44 315 ALA A CA 1
ATOM 2473 C C . ALA A 1 315 ? 10.605 2.658 -2.550 1.00 93.44 315 ALA A C 1
ATOM 2475 O O . ALA A 1 315 ? 10.168 3.790 -2.793 1.00 93.44 315 ALA A O 1
ATOM 2476 N N . ALA A 1 316 ? 10.618 1.670 -3.442 1.00 96.75 316 ALA A N 1
ATOM 2477 C CA . ALA A 1 316 ? 9.844 1.704 -4.669 1.00 96.75 316 ALA A CA 1
ATOM 2478 C C . ALA A 1 316 ? 8.349 1.535 -4.347 1.00 96.75 316 ALA A C 1
ATOM 2480 O O . ALA A 1 316 ? 7.955 0.884 -3.378 1.00 96.75 316 ALA A O 1
ATOM 2481 N N . THR A 1 317 ? 7.503 2.173 -5.142 1.00 96.00 317 THR A N 1
ATOM 2482 C CA . THR A 1 317 ? 6.040 2.124 -5.058 1.00 96.00 317 THR A CA 1
ATOM 2483 C C . THR A 1 317 ? 5.498 1.957 -6.466 1.00 96.00 317 THR A C 1
ATOM 2485 O O . THR A 1 317 ? 6.059 2.550 -7.385 1.00 96.00 317 THR A O 1
ATOM 2488 N N . MET A 1 318 ? 4.443 1.158 -6.628 1.00 97.69 318 MET A N 1
ATOM 2489 C CA . MET A 1 318 ? 3.715 1.023 -7.885 1.00 97.69 318 MET A CA 1
ATOM 2490 C C . MET A 1 318 ? 2.304 1.568 -7.711 1.00 97.69 318 MET A C 1
ATOM 2492 O O . MET A 1 318 ? 1.648 1.240 -6.728 1.00 97.69 318 MET A O 1
ATOM 2496 N N . ASP A 1 319 ? 1.838 2.354 -8.676 1.00 97.56 319 ASP A N 1
ATOM 2497 C CA . ASP A 1 319 ? 0.457 2.822 -8.733 1.00 97.56 319 ASP A CA 1
ATOM 2498 C C . ASP A 1 319 ? -0.106 2.619 -10.142 1.00 97.56 319 ASP A C 1
ATOM 2500 O O . ASP A 1 319 ? 0.572 2.881 -11.141 1.00 97.56 319 ASP A O 1
ATOM 2504 N N . ILE A 1 320 ? -1.359 2.164 -10.228 1.00 98.56 320 ILE A N 1
ATOM 2505 C CA . ILE A 1 320 ? -2.127 2.212 -11.475 1.00 98.56 320 ILE A CA 1
ATOM 2506 C C . ILE A 1 320 ? -2.524 3.668 -11.719 1.00 98.56 320 ILE A C 1
ATOM 2508 O O . ILE A 1 320 ? -3.047 4.332 -10.826 1.00 98.56 320 ILE A O 1
ATOM 2512 N N . VAL A 1 321 ? -2.258 4.143 -12.934 1.00 98.44 321 VAL A N 1
ATOM 2513 C CA . VAL A 1 321 ? -2.458 5.541 -13.344 1.00 98.44 321 VAL A CA 1
ATOM 2514 C C . VAL A 1 321 ? -3.315 5.696 -14.597 1.00 98.44 321 VAL A C 1
ATOM 2516 O O . VAL A 1 321 ? -3.655 6.810 -14.999 1.00 98.44 321 VAL A O 1
ATOM 2519 N N . GLY A 1 322 ? -3.700 4.580 -15.213 1.00 98.44 322 GLY A N 1
ATOM 2520 C CA . GLY A 1 322 ? -4.700 4.559 -16.267 1.00 98.44 322 GLY A CA 1
ATOM 2521 C C . GLY A 1 322 ? -5.328 3.184 -16.426 1.00 98.44 322 GLY A C 1
ATOM 2522 O O . GLY A 1 322 ? -4.661 2.173 -16.209 1.00 98.44 322 GLY A O 1
ATOM 2523 N N . VAL A 1 323 ? -6.606 3.149 -16.807 1.00 98.81 323 VAL A N 1
ATOM 2524 C CA . VAL A 1 323 ? -7.377 1.911 -17.011 1.00 98.81 323 VAL A CA 1
ATOM 2525 C C . VAL A 1 323 ? -8.277 2.050 -18.242 1.00 98.81 323 VAL A C 1
ATOM 2527 O O . VAL A 1 323 ? -8.834 3.122 -18.487 1.00 98.81 323 VAL A O 1
ATOM 2530 N N . GLY A 1 324 ? -8.423 0.985 -19.031 1.00 98.44 324 GLY A N 1
ATOM 2531 C CA . GLY A 1 324 ? -9.192 0.988 -20.277 1.00 98.44 324 GLY A CA 1
ATOM 2532 C C . GLY A 1 324 ? -9.552 -0.412 -20.777 1.00 98.44 324 GLY A C 1
ATOM 2533 O O . GLY A 1 324 ? -9.038 -1.419 -20.295 1.00 98.44 324 GLY A O 1
ATOM 2534 N N . ALA A 1 325 ? -10.433 -0.487 -21.777 1.00 97.94 325 ALA A N 1
ATOM 2535 C CA . ALA A 1 325 ? -10.802 -1.757 -22.415 1.00 97.94 325 ALA A CA 1
ATOM 2536 C C . ALA A 1 325 ? -9.650 -2.348 -23.252 1.00 97.94 325 ALA A C 1
ATOM 2538 O O . ALA A 1 325 ? -9.542 -3.560 -23.416 1.00 97.94 325 ALA A O 1
ATOM 2539 N N . ASN A 1 326 ? -8.785 -1.472 -23.760 1.00 97.69 326 ASN A N 1
ATOM 2540 C CA . ASN A 1 326 ? -7.530 -1.749 -24.452 1.00 97.69 326 ASN A CA 1
ATOM 2541 C C . ASN A 1 326 ? -6.527 -0.606 -24.195 1.00 97.69 326 ASN A C 1
ATOM 2543 O O . ASN A 1 326 ? -6.908 0.450 -23.678 1.00 97.69 326 ASN A O 1
ATOM 2547 N N . LEU A 1 327 ? -5.264 -0.793 -24.590 1.00 96.19 327 LEU A N 1
ATOM 2548 C CA . LEU A 1 327 ? -4.185 0.184 -24.374 1.00 96.19 327 LEU A CA 1
ATOM 2549 C C . LEU A 1 327 ? -4.417 1.553 -25.038 1.00 96.19 327 LEU A C 1
ATOM 2551 O O . LEU A 1 327 ? -3.938 2.559 -24.527 1.00 96.19 327 LEU A O 1
ATOM 2555 N N . ASN A 1 328 ? -5.181 1.616 -26.131 1.00 96.75 328 ASN A N 1
ATOM 2556 C CA . ASN A 1 328 ? -5.486 2.876 -26.821 1.00 96.75 328 ASN A CA 1
ATOM 2557 C C . ASN A 1 328 ? -6.645 3.646 -26.160 1.00 96.75 328 ASN A C 1
ATOM 2559 O O . ASN A 1 328 ? -6.885 4.803 -26.481 1.00 96.75 328 ASN A O 1
ATOM 2563 N N . SER A 1 329 ? -7.367 3.006 -25.237 1.00 97.44 329 SER A N 1
ATOM 2564 C CA . SER A 1 329 ? -8.551 3.554 -24.558 1.00 97.44 329 SER A CA 1
ATOM 2565 C C . SER A 1 329 ? -8.317 3.883 -23.080 1.00 97.44 329 SER A C 1
ATOM 2567 O O . SER A 1 329 ? -9.279 4.080 -22.334 1.00 97.44 329 SER A O 1
ATOM 2569 N N . LEU A 1 330 ? -7.057 3.882 -22.628 1.00 97.88 330 LEU A N 1
ATOM 2570 C CA . LEU A 1 330 ? -6.717 4.151 -21.233 1.00 97.88 330 LEU A CA 1
ATOM 2571 C C . LEU A 1 330 ? -7.196 5.549 -20.826 1.00 97.88 330 LEU A C 1
ATOM 2573 O O . LEU A 1 330 ? -6.817 6.550 -21.431 1.00 97.88 330 LEU A O 1
ATOM 2577 N N . LYS A 1 331 ? -8.000 5.614 -19.764 1.00 97.75 331 LYS A N 1
ATOM 2578 C CA . LYS A 1 331 ? -8.407 6.868 -19.124 1.00 97.75 331 LYS A CA 1
ATOM 2579 C C . LYS A 1 331 ? -7.587 7.095 -17.853 1.00 97.75 331 LYS A C 1
ATOM 2581 O O . LYS A 1 331 ? -7.306 6.109 -17.168 1.00 97.75 331 LYS A O 1
ATOM 2586 N N . PRO A 1 332 ? -7.238 8.350 -17.505 1.00 97.88 332 PRO A N 1
ATOM 2587 C CA . PRO A 1 332 ? -6.564 8.660 -16.247 1.00 97.88 332 PRO A CA 1
ATOM 2588 C C . PRO A 1 332 ? -7.406 8.207 -15.053 1.00 97.88 332 PRO A C 1
ATOM 2590 O O . PRO A 1 332 ? -8.482 8.744 -14.795 1.00 97.88 332 PRO A O 1
ATOM 2593 N N . ILE A 1 333 ? -6.920 7.192 -14.346 1.00 97.94 333 ILE A N 1
ATOM 2594 C CA . ILE A 1 333 ? -7.530 6.637 -13.138 1.00 97.94 333 ILE A CA 1
ATOM 2595 C C . ILE A 1 333 ? -6.378 6.302 -12.209 1.00 97.94 333 ILE A C 1
ATOM 2597 O O . ILE A 1 333 ? -5.562 5.437 -12.520 1.00 97.94 333 ILE A O 1
ATOM 2601 N N . ALA A 1 334 ? -6.321 7.009 -11.089 1.00 96.88 334 ALA A N 1
ATOM 2602 C CA . ALA A 1 334 ? -5.317 6.836 -10.059 1.00 96.88 334 ALA A CA 1
ATOM 2603 C C . ALA A 1 334 ? -5.922 7.198 -8.706 1.00 96.88 334 ALA A C 1
ATOM 2605 O O . ALA A 1 334 ? -6.879 7.974 -8.621 1.00 96.88 334 ALA A O 1
ATOM 2606 N N . LYS A 1 335 ? -5.301 6.695 -7.643 1.00 95.12 335 LYS A N 1
ATOM 2607 C CA . LYS A 1 335 ? -5.464 7.276 -6.314 1.00 95.12 335 LYS A CA 1
ATOM 2608 C C . LYS A 1 335 ? -5.015 8.745 -6.318 1.00 95.12 335 LYS A C 1
ATOM 2610 O O . LYS A 1 335 ? -4.015 9.086 -6.948 1.00 95.12 335 LYS A O 1
ATOM 2615 N N . VAL A 1 336 ? -5.693 9.597 -5.547 1.00 95.06 336 VAL A N 1
ATOM 2616 C CA . VAL A 1 336 ? -5.317 11.017 -5.390 1.00 95.06 336 VAL A CA 1
ATOM 2617 C C . VAL A 1 336 ? -3.863 11.165 -4.921 1.00 95.06 336 VAL A C 1
ATOM 2619 O O . VAL A 1 336 ? -3.444 10.545 -3.938 1.00 95.06 336 VAL A O 1
ATOM 2622 N N . GLY A 1 337 ? -3.091 12.016 -5.605 1.00 90.94 337 GLY A N 1
ATOM 2623 C CA . GLY A 1 337 ? -1.665 12.258 -5.351 1.00 90.94 337 GLY A CA 1
ATOM 2624 C C . GLY A 1 337 ? -0.720 11.257 -6.028 1.00 90.94 337 GLY A C 1
ATOM 2625 O O . GLY A 1 337 ? 0.495 11.307 -5.804 1.00 90.94 337 GLY A O 1
ATOM 2626 N N . ARG A 1 338 ? -1.260 10.324 -6.824 1.00 93.88 338 ARG A N 1
ATOM 2627 C CA . ARG A 1 338 ? -0.522 9.297 -7.580 1.00 93.88 338 ARG A CA 1
ATOM 2628 C C . ARG A 1 338 ? -0.756 9.399 -9.083 1.00 93.88 338 ARG A C 1
ATOM 2630 O O . ARG A 1 338 ? -0.732 8.395 -9.781 1.00 93.88 338 ARG A O 1
ATOM 2637 N N . GLU A 1 339 ? -0.988 10.602 -9.588 1.00 93.88 339 GLU A N 1
ATOM 2638 C CA . GLU A 1 339 ? -1.256 10.836 -11.003 1.00 93.88 339 GLU A CA 1
ATOM 2639 C C . GLU A 1 339 ? -0.074 10.406 -11.888 1.00 93.88 339 GLU A C 1
ATOM 2641 O O . GLU A 1 339 ? 1.084 10.353 -11.448 1.00 93.88 339 GLU A O 1
ATOM 2646 N N . TYR A 1 340 ? -0.377 10.110 -13.157 1.00 96.56 340 TYR A N 1
ATOM 2647 C CA . TYR A 1 340 ? 0.633 9.715 -14.132 1.00 96.56 340 TYR A CA 1
ATOM 2648 C C . TYR A 1 340 ? 1.717 10.787 -14.271 1.00 96.56 340 TYR A C 1
ATOM 2650 O O . TYR A 1 340 ? 1.420 11.958 -14.511 1.00 96.56 340 TYR A O 1
ATOM 2658 N N . LYS A 1 341 ? 2.981 10.372 -14.161 1.00 95.62 341 LYS A N 1
ATOM 2659 C CA . LYS A 1 341 ? 4.143 11.236 -14.385 1.00 95.62 341 LYS A CA 1
ATOM 2660 C C . LYS A 1 341 ? 4.935 10.715 -15.579 1.00 95.62 341 LYS A C 1
ATOM 2662 O O . LYS A 1 341 ? 5.618 9.695 -15.435 1.00 95.62 341 LYS A O 1
ATOM 2667 N N . PRO A 1 342 ? 4.845 11.366 -16.752 1.00 95.62 342 PRO A N 1
ATOM 2668 C CA . PRO A 1 342 ? 5.596 10.932 -17.917 1.00 95.62 342 PRO A CA 1
ATOM 2669 C C . PRO A 1 342 ? 7.099 11.054 -17.658 1.00 95.62 342 PRO A C 1
ATOM 2671 O O . PRO A 1 342 ? 7.558 11.953 -16.951 1.00 95.62 342 PRO A O 1
ATOM 2674 N N . ASN A 1 343 ? 7.865 10.132 -18.234 1.00 97.44 343 ASN A N 1
ATOM 2675 C CA . ASN A 1 343 ? 9.317 10.195 -18.239 1.00 97.44 343 ASN A CA 1
ATOM 2676 C C . ASN A 1 343 ? 9.832 9.784 -19.620 1.00 97.44 343 ASN A C 1
ATOM 2678 O O . ASN A 1 343 ? 9.785 8.614 -19.991 1.00 97.44 343 ASN A O 1
ATOM 2682 N N . GLU A 1 344 ? 10.329 10.761 -20.372 1.00 96.69 344 GLU A N 1
ATOM 2683 C CA . GLU A 1 344 ? 10.833 10.587 -21.741 1.00 96.69 344 GLU A CA 1
ATOM 2684 C C . GLU A 1 344 ? 12.137 9.777 -21.798 1.00 96.69 344 GLU A C 1
ATOM 2686 O O . GLU A 1 344 ? 12.530 9.296 -22.854 1.00 96.69 344 GLU A O 1
ATOM 2691 N N . ARG A 1 345 ? 12.808 9.589 -20.654 1.00 97.69 345 ARG A N 1
ATOM 2692 C CA . ARG A 1 345 ? 14.055 8.818 -20.559 1.00 97.69 345 ARG A CA 1
ATOM 2693 C C . ARG A 1 345 ? 13.828 7.309 -20.497 1.00 97.69 345 ARG A C 1
ATOM 2695 O O . ARG A 1 345 ? 14.802 6.556 -20.559 1.00 97.69 345 ARG A O 1
ATOM 2702 N N . LEU A 1 346 ? 12.585 6.857 -20.312 1.00 98.12 346 LEU A N 1
ATOM 2703 C CA . LEU A 1 346 ? 12.286 5.431 -20.245 1.00 98.12 346 LEU A CA 1
ATOM 2704 C C . LEU A 1 346 ? 12.519 4.788 -21.612 1.00 98.12 346 LEU A C 1
ATOM 2706 O O . LEU A 1 346 ? 11.992 5.232 -22.629 1.00 98.12 346 LEU A O 1
ATOM 2710 N N . LYS A 1 347 ? 13.281 3.698 -21.623 1.00 97.69 347 LYS A N 1
ATOM 2711 C CA . LYS A 1 347 ? 13.547 2.906 -22.824 1.00 97.69 347 LYS A CA 1
ATOM 2712 C C . LYS A 1 347 ? 12.591 1.730 -22.865 1.00 97.69 347 LYS A C 1
ATOM 2714 O O . LYS A 1 347 ? 12.329 1.119 -21.828 1.00 97.69 347 LYS A O 1
ATOM 2719 N N . LYS A 1 348 ? 12.099 1.391 -24.056 1.00 97.06 348 LYS A N 1
ATOM 2720 C CA . LYS A 1 348 ? 11.314 0.172 -24.258 1.00 97.06 348 LYS A CA 1
ATOM 2721 C C . LYS A 1 348 ? 12.199 -1.050 -23.987 1.00 97.06 348 LYS A C 1
ATOM 2723 O O . LYS A 1 348 ? 13.263 -1.179 -24.585 1.00 97.06 348 LYS A O 1
ATOM 2728 N N . MET A 1 349 ? 11.749 -1.918 -23.088 1.00 93.75 349 MET A N 1
ATOM 2729 C CA . MET A 1 349 ? 12.427 -3.155 -22.687 1.00 93.75 349 MET A CA 1
ATOM 2730 C C . MET A 1 349 ? 11.749 -4.394 -23.276 1.00 93.75 349 MET A C 1
ATOM 2732 O O . MET A 1 349 ? 12.426 -5.375 -23.571 1.00 93.75 349 MET A O 1
ATOM 2736 N N . ARG A 1 350 ? 10.420 -4.338 -23.432 1.00 88.25 350 ARG A N 1
ATOM 2737 C CA . ARG A 1 350 ? 9.564 -5.381 -24.003 1.00 88.25 350 ARG A CA 1
ATOM 2738 C C . ARG A 1 350 ? 8.407 -4.735 -24.759 1.00 88.25 350 ARG A C 1
ATOM 2740 O O . ARG A 1 350 ? 7.854 -3.735 -24.238 1.00 88.25 350 ARG A O 1
#

Nearest PDB structures (foldseek):
  2i14-assembly1_E  TM=5.635E-01  e=6.396E-22  Pyrococcus furiosus
  2i1o-assembly1_A  TM=5.433E-01  e=4.547E-18  Thermoplasma acidophilum
  4mzy-assembly1_A  TM=4.471E-01  e=3.232E-14  Enterococcus faecalis V583
  4yub-assembly1_A  TM=4.177E-01  e=5.435E-09  Homo sapiens
  8jwn-assembly1_E  TM=3.184E-01  e=1.262E+00  Streptomyces xinghaiensis